Protein AF-B0XE02-F1 (afdb_monomer_lite)

InterPro domains:
  IPR013583 Multiple C2 domain and Transmembrane region Proteins, C-terminal [PF08372] (122-229)

Organism: Culex quinquefasciatus (NCBI:txid7176)

Structure (mmCIF, N/CA/C/O backbone):
data_AF-B0XE02-F1
#
_entry.id   AF-B0XE02-F1
#
loop_
_atom_site.group_PDB
_atom_site.id
_atom_site.type_symbol
_atom_site.label_atom_id
_atom_site.label_alt_id
_atom_site.label_comp_id
_atom_site.label_asym_id
_atom_site.label_entity_id
_atom_site.label_seq_id
_atom_site.pdbx_PDB_ins_code
_atom_site.Cartn_x
_atom_site.Cartn_y
_atom_site.Cartn_z
_atom_site.occupancy
_atom_site.B_iso_or_equiv
_atom_site.auth_seq_id
_atom_site.auth_comp_id
_atom_site.auth_asym_id
_atom_site.auth_atom_id
_atom_site.pdbx_PDB_model_num
ATOM 1 N N . MET A 1 1 ? -44.409 51.741 44.810 1.00 43.66 1 MET A N 1
ATOM 2 C CA . MET A 1 1 ? -44.743 51.297 43.439 1.00 43.66 1 MET A CA 1
ATOM 3 C C . MET A 1 1 ? -44.777 49.775 43.435 1.00 43.66 1 MET A C 1
ATOM 5 O O . MET A 1 1 ? -43.739 49.167 43.650 1.00 43.66 1 MET A O 1
ATOM 9 N N . THR A 1 2 ? -45.952 49.158 43.307 1.00 49.00 2 THR A N 1
ATOM 10 C CA . THR A 1 2 ? -46.115 47.694 43.303 1.00 49.00 2 THR A CA 1
ATOM 11 C C . THR A 1 2 ? -46.195 47.197 41.862 1.00 49.00 2 THR A C 1
ATOM 13 O O . THR A 1 2 ? -47.126 47.517 41.128 1.00 49.00 2 THR A O 1
ATOM 16 N N . VAL A 1 3 ? -45.181 46.447 41.429 1.00 58.56 3 VAL A N 1
ATOM 17 C CA . VAL A 1 3 ? -45.124 45.874 40.078 1.00 58.56 3 VAL A CA 1
ATOM 18 C C . VAL A 1 3 ? -45.940 44.583 40.067 1.00 58.56 3 VAL A C 1
ATOM 20 O O . VAL A 1 3 ? -45.542 43.582 40.659 1.00 58.56 3 VAL A O 1
ATOM 23 N N . VAL A 1 4 ? -47.101 44.608 39.412 1.00 61.62 4 VAL A N 1
ATOM 24 C CA . VAL A 1 4 ? -47.961 43.430 39.243 1.00 61.62 4 VAL A CA 1
ATOM 25 C C . VAL A 1 4 ? -47.519 42.672 37.992 1.00 61.62 4 VAL A C 1
ATOM 27 O O . VAL A 1 4 ? -47.727 43.120 36.866 1.00 61.62 4 VAL A O 1
ATOM 30 N N . TRP A 1 5 ? -46.891 41.513 38.190 1.00 58.38 5 TRP A N 1
ATOM 31 C CA . TRP A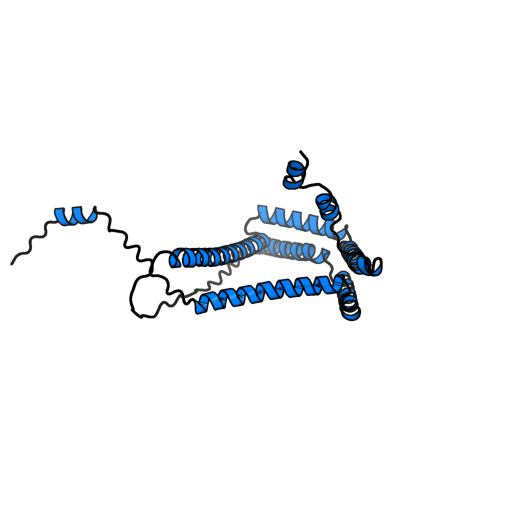 1 5 ? -46.460 40.635 37.103 1.00 58.38 5 TRP A CA 1
ATOM 32 C C . TRP A 1 5 ? -47.645 39.876 36.501 1.00 58.38 5 TRP A C 1
ATOM 34 O O . TRP A 1 5 ? -48.256 39.026 37.150 1.00 58.38 5 TRP A O 1
ATOM 44 N N . ASN A 1 6 ? -47.944 40.146 35.228 1.00 71.81 6 ASN A N 1
ATOM 45 C CA . ASN A 1 6 ? -48.973 39.421 34.491 1.00 71.81 6 ASN A CA 1
ATOM 46 C C . ASN A 1 6 ? -48.405 38.099 33.940 1.00 71.81 6 ASN A C 1
ATOM 48 O O . ASN A 1 6 ? -47.881 38.039 32.825 1.00 71.81 6 ASN A O 1
ATOM 52 N N . LYS A 1 7 ? -48.497 37.039 34.755 1.00 67.31 7 LYS A N 1
ATOM 53 C CA . LYS A 1 7 ? -47.951 35.695 34.484 1.00 67.31 7 LYS A CA 1
ATOM 54 C C . LYS A 1 7 ? -48.434 35.097 33.157 1.00 67.31 7 LYS A C 1
ATOM 56 O O . LYS A 1 7 ? -47.678 34.391 32.499 1.00 67.31 7 LYS A O 1
ATOM 61 N N . VAL A 1 8 ? -49.653 35.434 32.729 1.00 62.81 8 VAL A N 1
ATOM 62 C CA . VAL A 1 8 ? -50.241 34.949 31.468 1.00 62.81 8 VAL A CA 1
ATOM 63 C C . VAL A 1 8 ? -49.504 35.526 30.259 1.00 62.81 8 VAL A C 1
ATOM 65 O O . VAL A 1 8 ? -49.185 34.805 29.318 1.00 62.81 8 VAL A O 1
ATOM 68 N N . ARG A 1 9 ? -49.150 36.815 30.311 1.00 61.84 9 ARG A N 1
ATOM 69 C CA . ARG A 1 9 ? -48.402 37.483 29.236 1.00 61.84 9 ARG A CA 1
ATOM 70 C C . ARG A 1 9 ? -46.957 36.977 29.141 1.00 61.84 9 ARG A C 1
ATOM 72 O O . ARG A 1 9 ? -46.398 36.950 28.053 1.00 61.84 9 ARG A O 1
ATOM 79 N N . ALA A 1 10 ? -46.369 36.555 30.263 1.00 64.94 10 ALA A N 1
ATOM 80 C CA . ALA A 1 10 ? -45.048 35.926 30.299 1.00 64.94 10 ALA A CA 1
ATOM 81 C C . ALA A 1 10 ? -45.072 34.482 29.761 1.00 64.94 10 ALA A C 1
ATOM 83 O O . ALA A 1 10 ? -44.174 34.102 29.018 1.00 64.94 10 ALA A O 1
ATOM 84 N N . ALA A 1 11 ? -46.120 33.710 30.071 1.00 63.28 11 ALA A N 1
ATOM 85 C CA . ALA A 1 11 ? -46.298 32.353 29.550 1.00 63.28 11 ALA A CA 1
ATOM 86 C C . ALA A 1 11 ? -46.549 32.334 28.031 1.00 63.28 11 ALA A C 1
ATOM 88 O O . ALA A 1 11 ? -45.979 31.509 27.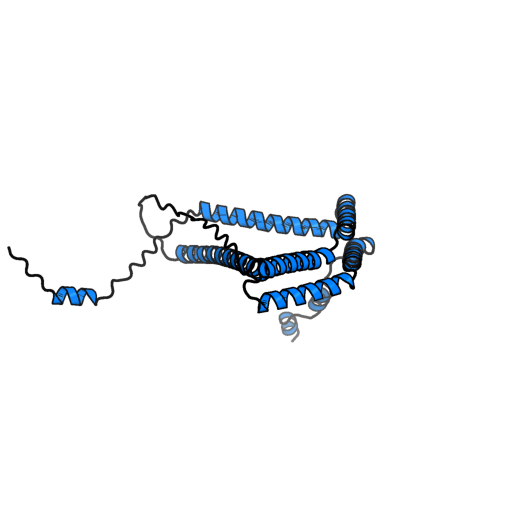326 1.00 63.28 11 ALA A O 1
ATOM 89 N N . LEU A 1 12 ? -47.325 33.289 27.504 1.00 58.72 12 LEU A N 1
ATOM 90 C CA . LEU A 1 12 ? -47.534 33.441 26.056 1.00 58.72 12 LEU A CA 1
ATOM 91 C C . LEU A 1 12 ? -46.244 33.801 25.306 1.00 58.72 12 LEU A C 1
ATOM 93 O O . LEU A 1 12 ? -46.040 33.336 24.192 1.00 58.72 12 LEU A O 1
ATOM 97 N N . ARG A 1 13 ? -45.335 34.552 25.938 1.00 59.16 13 ARG A N 1
ATOM 98 C CA . ARG A 1 13 ? -44.019 34.879 25.367 1.00 59.16 13 ARG A CA 1
ATOM 99 C C . ARG A 1 13 ? -43.040 33.699 25.370 1.00 59.16 13 ARG A C 1
ATOM 101 O O . ARG A 1 13 ? -42.032 33.755 24.682 1.00 59.16 13 ARG A O 1
ATOM 108 N N . ALA A 1 14 ? -43.333 32.640 26.128 1.00 56.91 14 ALA A N 1
ATOM 109 C CA . ALA A 1 14 ? -42.588 31.381 26.092 1.00 56.91 14 ALA A CA 1
ATOM 110 C C . ALA A 1 14 ? -43.061 30.437 24.967 1.00 56.91 14 ALA A C 1
ATOM 112 O O . ALA A 1 14 ? -42.364 29.479 24.652 1.00 56.91 14 ALA A O 1
ATOM 113 N N . LEU A 1 15 ? -44.229 30.708 24.368 1.00 54.72 15 LEU A N 1
ATOM 114 C CA . LEU A 1 15 ? -44.780 29.971 23.222 1.00 54.72 15 LEU A CA 1
ATOM 115 C C . LEU A 1 15 ? -44.421 30.610 21.871 1.00 54.72 15 LEU A C 1
ATOM 117 O O . LEU A 1 15 ? -44.708 30.034 20.826 1.00 54.72 15 LEU A O 1
ATOM 121 N N . GLU A 1 16 ? -43.796 31.786 21.885 1.00 54.62 16 GLU A N 1
ATOM 122 C CA . GLU A 1 16 ? -43.270 32.446 20.695 1.00 54.62 16 GLU A CA 1
ATOM 123 C C . GLU A 1 16 ? -41.874 31.857 20.418 1.00 54.62 16 GLU A C 1
ATOM 125 O O . GLU A 1 16 ? -40.981 32.004 21.262 1.00 54.62 16 GLU A O 1
ATOM 130 N N . PRO A 1 17 ? -41.667 31.114 19.312 1.00 48.28 17 PRO A N 1
ATOM 131 C CA . PRO A 1 17 ? -40.372 30.512 19.033 1.00 48.28 17 PRO A CA 1
ATOM 132 C C . PRO A 1 17 ? -39.336 31.628 18.914 1.00 48.28 17 PRO A C 1
ATOM 134 O O . PRO A 1 17 ? -39.478 32.556 18.120 1.00 48.28 17 PRO A O 1
ATOM 137 N N . LYS A 1 18 ? -38.303 31.552 19.754 1.00 45.34 18 LYS A N 1
ATOM 138 C CA . LYS A 1 18 ? -37.180 32.486 19.756 1.00 45.34 18 LYS A CA 1
ATOM 139 C C . LYS A 1 18 ? -36.585 32.495 18.348 1.00 45.34 18 LYS A C 1
ATOM 141 O O . LYS A 1 18 ? -36.154 31.443 17.885 1.00 45.34 18 LYS A O 1
ATOM 146 N N . GLU A 1 19 ? -36.590 33.650 17.680 1.00 51.44 19 GLU A N 1
ATOM 147 C CA . GLU A 1 19 ? -35.977 33.799 16.359 1.00 51.44 19 GLU A CA 1
ATOM 148 C C . GLU A 1 19 ? -34.573 33.190 16.388 1.00 51.44 19 GLU A C 1
ATOM 150 O O . GLU A 1 19 ? -33.735 33.570 17.217 1.00 51.44 19 GLU A O 1
ATOM 155 N N . GLU A 1 20 ? -34.324 32.230 15.496 1.00 47.84 20 GLU A N 1
ATOM 156 C CA . GLU A 1 20 ? -32.987 31.728 15.236 1.00 47.84 20 GLU A CA 1
ATOM 157 C C . GLU A 1 20 ? -32.148 32.886 14.701 1.00 47.84 20 GLU A C 1
ATOM 159 O O . GLU A 1 20 ? -32.028 33.136 13.501 1.00 47.84 20 GLU A O 1
ATOM 164 N N . LYS A 1 21 ? -31.483 33.581 15.620 1.00 40.84 21 LYS A N 1
ATOM 165 C CA . LYS A 1 21 ? -30.196 34.175 15.317 1.00 40.84 21 LYS A CA 1
ATOM 166 C C . LYS A 1 21 ? -29.253 33.017 15.004 1.00 40.84 21 LYS A C 1
ATOM 168 O O . LYS A 1 21 ? -28.479 32.591 15.853 1.00 40.84 21 LYS A O 1
ATOM 173 N N . LEU A 1 22 ? -29.282 32.568 13.747 1.00 45.16 22 LEU A N 1
ATOM 174 C CA . LEU A 1 22 ? -28.174 31.918 13.047 1.00 45.16 22 LEU A CA 1
ATOM 175 C C . LEU A 1 22 ? -27.021 32.928 12.924 1.00 45.16 22 LEU A C 1
ATOM 177 O O . LEU A 1 22 ? -26.535 33.266 11.840 1.00 45.16 22 LEU A O 1
ATOM 181 N N . VAL A 1 23 ? -26.557 33.420 14.071 1.00 43.72 23 VAL A N 1
ATOM 182 C CA . VAL A 1 23 ? -25.169 33.790 14.262 1.00 43.72 23 VAL A CA 1
ATOM 183 C C . VAL A 1 23 ? -24.459 32.445 14.324 1.00 43.72 23 VAL A C 1
ATOM 185 O O . VAL A 1 23 ? -24.098 31.946 15.380 1.00 43.72 23 VAL A O 1
ATOM 188 N N . LEU A 1 24 ? -24.301 31.834 13.146 1.00 45.41 24 LEU A N 1
ATOM 189 C CA . LEU A 1 24 ? -23.075 31.116 12.863 1.00 45.41 24 LEU A CA 1
ATOM 190 C C . LEU A 1 24 ? -21.993 32.121 13.236 1.00 45.41 24 LEU A C 1
ATOM 192 O O . LEU A 1 24 ? -21.776 33.093 12.508 1.00 45.41 24 LEU A O 1
ATOM 196 N N . GLN A 1 25 ? -21.435 31.963 14.433 1.00 38.81 25 GLN A N 1
ATOM 197 C CA . GLN A 1 25 ? -20.140 32.510 14.761 1.00 38.81 25 GLN A CA 1
ATOM 198 C C . GLN A 1 25 ? -19.280 32.002 13.614 1.00 38.81 25 GLN A C 1
ATOM 200 O O . GLN A 1 25 ? -19.089 30.794 13.470 1.00 38.81 25 GLN A O 1
ATOM 205 N N . GLU A 1 26 ? -18.955 32.886 12.668 1.00 43.25 26 GLU A N 1
ATOM 206 C CA . GLU A 1 26 ? -18.041 32.544 11.596 1.00 43.25 26 GLU A CA 1
ATOM 207 C C . GLU A 1 26 ? -16.775 32.191 12.352 1.00 43.25 26 GLU A C 1
ATOM 209 O O . GLU A 1 26 ? -16.103 33.095 12.847 1.00 43.25 26 GLU A O 1
ATOM 214 N N . VAL A 1 27 ? -16.539 30.889 12.574 1.00 45.81 27 VAL A N 1
ATOM 215 C CA . VAL A 1 27 ? -15.300 30.359 13.135 1.00 45.81 27 VAL A CA 1
ATOM 216 C C . VAL A 1 27 ? -14.248 31.107 12.360 1.00 45.81 27 VAL A C 1
ATOM 218 O O . VAL A 1 27 ? -14.180 30.879 11.151 1.00 45.81 27 VAL A O 1
ATOM 221 N N . LYS A 1 28 ? -13.581 32.093 12.994 1.00 43.22 28 LYS A N 1
ATOM 222 C CA . LYS A 1 28 ? -12.709 33.054 12.310 1.00 43.22 28 LYS A CA 1
ATOM 223 C C . LYS A 1 28 ? -11.765 32.202 11.508 1.00 43.22 28 LYS A C 1
ATOM 225 O O . LYS A 1 28 ? -10.843 31.588 12.048 1.00 43.22 28 LYS A O 1
ATOM 230 N N . PHE A 1 29 ? -12.065 32.080 10.225 1.00 47.84 29 PHE A N 1
ATOM 231 C CA . PHE A 1 29 ? -11.394 31.113 9.412 1.00 47.84 29 PHE A CA 1
ATOM 232 C C . PHE A 1 29 ? -10.067 31.761 9.155 1.00 47.84 29 PHE A C 1
ATOM 234 O O . PHE A 1 29 ? -9.937 32.659 8.321 1.00 47.84 29 PHE A O 1
ATOM 241 N N . LYS A 1 30 ? -9.083 31.367 9.959 1.00 51.19 30 LYS A N 1
ATOM 242 C CA . LYS A 1 30 ? -7.697 31.719 9.742 1.00 51.19 30 LYS A CA 1
ATOM 243 C C . LYS A 1 30 ? -7.374 31.088 8.393 1.00 51.19 30 LYS A C 1
ATOM 245 O O . LYS A 1 30 ? -6.928 29.947 8.326 1.00 51.19 30 LYS A O 1
ATOM 250 N N . ARG A 1 31 ? -7.636 31.817 7.299 1.00 54.75 31 ARG A N 1
ATOM 251 C CA . ARG A 1 31 ? -7.386 31.392 5.914 1.00 54.75 31 ARG A CA 1
ATOM 252 C C . ARG A 1 31 ? -5.963 30.877 5.791 1.00 54.75 31 ARG A C 1
ATOM 254 O O . ARG A 1 31 ? -5.707 29.915 5.086 1.00 54.75 31 ARG A O 1
ATOM 261 N N . GLN A 1 32 ? -5.063 31.478 6.561 1.00 55.94 32 GLN A N 1
ATOM 262 C CA . GLN A 1 32 ? -3.683 31.066 6.725 1.00 55.94 32 GLN A CA 1
ATOM 263 C C . GLN A 1 32 ? -3.517 29.675 7.362 1.00 55.94 32 GLN A C 1
ATOM 265 O O . GLN A 1 32 ? -2.705 28.902 6.871 1.00 55.94 32 GLN A O 1
ATOM 270 N N . LEU A 1 33 ? -4.294 29.304 8.387 1.00 60.06 33 LEU A N 1
ATOM 271 C CA . LEU A 1 33 ? -4.288 27.951 8.961 1.00 60.06 33 LEU A CA 1
ATOM 272 C C . LEU A 1 33 ? -4.871 26.912 8.004 1.00 60.06 33 LEU A C 1
ATOM 274 O O . LEU A 1 33 ? -4.289 25.841 7.864 1.00 60.06 33 LEU A O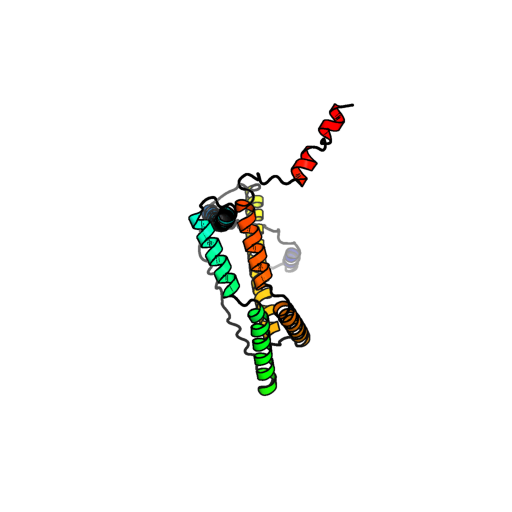 1
ATOM 278 N N . PHE A 1 34 ? -5.965 27.222 7.311 1.00 67.69 34 PHE A N 1
ATOM 279 C CA . PHE A 1 34 ? -6.519 26.299 6.323 1.00 67.69 34 PHE A CA 1
ATOM 280 C C . PHE A 1 34 ? -5.607 26.123 5.116 1.00 67.69 34 PHE A C 1
ATOM 282 O O . PHE A 1 34 ? -5.311 24.994 4.746 1.00 67.69 34 PHE A O 1
ATOM 289 N N . LEU A 1 35 ? -5.104 27.217 4.533 1.00 68.69 35 LEU A N 1
ATOM 290 C CA . LEU A 1 35 ? -4.134 27.141 3.443 1.00 68.69 35 LEU A CA 1
ATOM 291 C C . LEU A 1 35 ? -2.883 26.385 3.893 1.00 68.69 35 LEU A C 1
ATOM 293 O O . LEU A 1 35 ? -2.355 25.590 3.123 1.00 68.69 35 LEU A O 1
ATOM 297 N N . ARG A 1 36 ? -2.448 26.548 5.149 1.00 74.12 36 ARG A N 1
ATOM 298 C CA . ARG A 1 36 ? -1.356 25.758 5.729 1.00 74.12 36 ARG A CA 1
ATOM 299 C C . ARG A 1 36 ? -1.716 24.274 5.830 1.00 74.12 36 ARG A C 1
ATOM 301 O O . ARG A 1 36 ? -0.903 23.446 5.437 1.00 74.12 36 ARG A O 1
ATOM 308 N N . ASN A 1 37 ? -2.913 23.923 6.295 1.00 75.56 37 ASN A N 1
ATOM 309 C CA . ASN A 1 37 ? -3.360 22.531 6.403 1.00 75.56 37 ASN A CA 1
ATOM 310 C C . ASN A 1 37 ? -3.537 21.870 5.027 1.00 75.56 37 ASN A C 1
ATOM 312 O O . ASN A 1 37 ? -3.071 20.752 4.833 1.00 75.56 37 ASN A O 1
ATOM 316 N N . VAL A 1 38 ? -4.096 22.577 4.043 1.00 75.12 38 VAL A N 1
ATOM 317 C CA . VAL A 1 38 ? -4.196 22.110 2.651 1.00 75.12 38 VAL A CA 1
ATOM 318 C C . VAL A 1 38 ? -2.823 21.988 2.005 1.00 75.12 38 VAL A C 1
ATOM 320 O O . VAL A 1 38 ? -2.569 21.014 1.310 1.00 75.12 38 VAL A O 1
ATOM 323 N N . THR A 1 39 ? -1.907 22.924 2.257 1.00 77.88 39 THR A N 1
ATOM 324 C CA . THR A 1 39 ? -0.530 22.832 1.743 1.00 77.88 39 THR A CA 1
ATOM 325 C C . THR A 1 39 ? 0.191 21.624 2.338 1.00 77.88 39 THR A C 1
ATOM 327 O O . THR A 1 39 ? 0.877 20.911 1.612 1.00 77.88 39 THR A O 1
ATOM 330 N N . ARG A 1 40 ? -0.015 21.335 3.630 1.00 81.81 40 ARG A N 1
ATOM 331 C CA . ARG A 1 40 ? 0.510 20.122 4.277 1.00 81.81 40 ARG A CA 1
ATOM 332 C C . ARG A 1 40 ? -0.098 18.853 3.685 1.00 81.81 40 ARG A C 1
ATOM 334 O O . ARG A 1 40 ? 0.647 17.937 3.362 1.00 81.81 40 ARG A O 1
ATOM 341 N N . LEU A 1 41 ? -1.416 18.808 3.493 1.00 81.06 41 LEU A N 1
ATOM 342 C CA . LEU A 1 41 ? -2.089 17.667 2.867 1.00 81.06 41 LEU A CA 1
ATOM 343 C C . LEU A 1 41 ? -1.607 17.456 1.428 1.00 81.06 41 LEU A C 1
ATOM 345 O O . LEU A 1 41 ? -1.279 16.338 1.045 1.00 81.06 41 LEU A O 1
ATOM 349 N N . LYS A 1 42 ? -1.486 18.535 0.649 1.00 79.25 42 LYS A N 1
ATOM 350 C CA . LYS A 1 42 ? -0.935 18.498 -0.707 1.00 79.25 42 LYS A CA 1
ATOM 351 C C . LYS A 1 42 ? 0.501 17.984 -0.703 1.00 79.25 42 LYS A C 1
ATOM 353 O O . LYS A 1 42 ? 0.827 17.173 -1.555 1.00 79.25 42 LYS A O 1
ATOM 358 N N . ALA A 1 43 ? 1.335 18.405 0.247 1.00 86.06 43 ALA A N 1
ATOM 359 C CA . ALA A 1 43 ? 2.698 17.893 0.373 1.00 86.06 43 ALA A CA 1
ATOM 360 C C . ALA A 1 43 ? 2.717 16.380 0.647 1.00 86.06 43 ALA A C 1
ATOM 362 O O . ALA A 1 43 ? 3.506 15.668 0.037 1.00 86.06 43 ALA A O 1
ATOM 363 N N . VAL A 1 44 ? 1.812 15.879 1.496 1.00 86.31 44 VAL A N 1
ATOM 364 C CA . VAL A 1 44 ? 1.661 14.435 1.744 1.00 86.31 44 VAL A CA 1
ATOM 365 C C . VAL A 1 44 ? 1.209 13.700 0.479 1.00 86.31 44 VAL A C 1
ATOM 367 O O . VAL A 1 44 ? 1.790 12.681 0.126 1.00 86.31 44 VAL A O 1
ATOM 370 N N . ILE A 1 45 ? 0.213 14.223 -0.240 1.00 87.25 45 ILE A N 1
ATOM 371 C CA . ILE A 1 45 ? -0.282 13.614 -1.485 1.00 87.25 45 ILE A CA 1
ATOM 372 C C . ILE A 1 45 ? 0.808 13.599 -2.563 1.00 87.25 45 ILE A C 1
ATOM 374 O O . ILE A 1 45 ? 1.034 12.564 -3.180 1.00 87.25 45 ILE A O 1
ATOM 378 N N . VAL A 1 46 ? 1.501 14.722 -2.773 1.00 89.88 46 VAL A N 1
ATOM 379 C CA . VAL A 1 46 ? 2.603 14.827 -3.743 1.00 89.88 46 VAL A CA 1
ATOM 380 C C . VAL A 1 46 ? 3.722 13.862 -3.380 1.00 89.88 46 VAL A C 1
ATOM 382 O O . VAL A 1 46 ? 4.194 13.161 -4.258 1.00 89.88 46 VAL A O 1
ATOM 385 N N . TYR A 1 47 ? 4.061 13.720 -2.097 1.00 92.19 47 TYR A N 1
ATOM 386 C CA . TYR A 1 47 ? 5.028 12.716 -1.661 1.00 92.19 47 TYR A CA 1
ATOM 387 C C . TYR A 1 47 ? 4.628 11.293 -2.083 1.00 92.19 47 TYR A C 1
ATOM 389 O O . TYR A 1 47 ? 5.457 10.551 -2.604 1.00 92.19 47 TYR A O 1
ATOM 397 N N . PHE A 1 48 ? 3.359 10.903 -1.920 1.00 89.81 48 PHE A N 1
ATOM 398 C CA . PHE A 1 48 ? 2.892 9.593 -2.388 1.00 89.81 48 PHE A CA 1
ATOM 399 C C . PHE A 1 48 ? 2.936 9.455 -3.913 1.00 89.81 48 PHE A C 1
ATOM 401 O O . PHE A 1 48 ? 3.290 8.386 -4.414 1.00 89.81 48 PHE A O 1
ATOM 408 N N . ILE A 1 49 ? 2.603 10.518 -4.648 1.00 89.94 49 ILE A N 1
ATOM 409 C CA . ILE A 1 49 ? 2.708 10.545 -6.113 1.00 89.94 49 ILE A CA 1
ATOM 410 C C . ILE A 1 49 ? 4.170 10.382 -6.538 1.00 89.94 49 ILE A C 1
ATOM 412 O O . ILE A 1 49 ? 4.450 9.532 -7.378 1.00 89.94 49 ILE A O 1
ATOM 416 N N . ASP A 1 50 ? 5.096 11.112 -5.919 1.00 91.06 50 ASP A N 1
ATOM 417 C CA . ASP A 1 50 ? 6.532 11.046 -6.197 1.00 91.06 50 ASP A CA 1
ATOM 418 C C . ASP A 1 50 ? 7.088 9.648 -5.901 1.00 91.06 50 ASP A C 1
ATOM 420 O O . ASP A 1 50 ? 7.869 9.110 -6.683 1.00 91.06 50 ASP A O 1
ATOM 424 N N . VAL A 1 51 ? 6.652 9.008 -4.808 1.00 88.62 51 VAL A N 1
ATOM 425 C CA . VAL A 1 51 ? 7.000 7.609 -4.507 1.00 88.62 51 VAL A CA 1
ATOM 426 C C . VAL A 1 51 ? 6.447 6.667 -5.579 1.00 88.62 51 VAL A C 1
ATOM 428 O O . VAL A 1 51 ? 7.164 5.777 -6.037 1.00 88.62 51 VAL A O 1
ATOM 431 N N . GLY A 1 52 ? 5.199 6.861 -6.010 1.00 87.75 52 GLY A N 1
ATOM 432 C CA . GLY A 1 52 ? 4.591 6.078 -7.087 1.00 87.75 52 GLY A CA 1
ATOM 433 C C . GLY A 1 52 ? 5.350 6.221 -8.409 1.00 87.75 52 GLY A C 1
ATOM 434 O O . GLY A 1 52 ? 5.685 5.217 -9.039 1.00 87.75 52 GLY A O 1
ATOM 435 N N . GLN A 1 53 ? 5.698 7.452 -8.783 1.00 86.31 53 GLN A N 1
ATOM 436 C CA . GLN A 1 53 ? 6.519 7.752 -9.956 1.00 86.31 53 GLN A CA 1
ATOM 437 C C . GLN A 1 53 ? 7.929 7.176 -9.824 1.00 86.31 53 GLN A C 1
ATOM 439 O O . GLN A 1 53 ? 8.448 6.621 -10.786 1.00 86.31 53 GLN A O 1
ATOM 444 N N . PHE A 1 54 ? 8.532 7.222 -8.636 1.00 85.75 54 PHE A N 1
ATOM 445 C CA . PHE A 1 54 ? 9.830 6.606 -8.379 1.00 85.75 54 PHE A CA 1
ATOM 446 C C . PHE A 1 54 ? 9.780 5.088 -8.587 1.00 85.75 54 PHE A C 1
ATOM 448 O O . PHE A 1 54 ? 10.609 4.540 -9.313 1.00 85.75 54 PHE A O 1
ATOM 455 N N . VAL A 1 55 ? 8.779 4.404 -8.028 1.00 85.38 55 VAL A N 1
ATOM 456 C CA . VAL A 1 55 ? 8.585 2.961 -8.244 1.00 85.38 55 VAL A CA 1
ATOM 457 C C . VAL A 1 55 ? 8.374 2.659 -9.729 1.00 85.38 55 VAL A C 1
ATOM 459 O O . VAL A 1 55 ? 8.961 1.713 -10.257 1.00 85.38 55 VAL A O 1
ATOM 462 N N . GLN A 1 56 ? 7.587 3.482 -10.423 1.00 85.12 56 GLN A N 1
ATOM 463 C CA . GLN A 1 56 ? 7.366 3.336 -11.857 1.00 85.12 56 GLN A CA 1
ATOM 464 C C . GLN A 1 56 ? 8.656 3.546 -12.666 1.00 85.12 56 GLN A C 1
ATOM 466 O O . GLN A 1 56 ? 8.963 2.713 -13.516 1.00 85.12 56 GLN A O 1
ATOM 471 N N . SER A 1 57 ? 9.475 4.547 -12.330 1.00 84.31 57 SER A N 1
ATOM 472 C CA . SER A 1 57 ? 10.784 4.781 -12.960 1.00 84.31 57 SER A CA 1
ATOM 473 C C . SER A 1 57 ? 11.736 3.588 -12.794 1.00 84.31 57 SER A C 1
ATOM 475 O O . SER A 1 57 ? 12.500 3.266 -13.708 1.00 84.31 57 SER A O 1
ATOM 477 N N . CYS A 1 58 ? 11.654 2.871 -11.661 1.00 85.56 58 CYS A N 1
ATOM 478 C CA . CYS A 1 58 ? 12.398 1.631 -11.444 1.00 85.56 58 CYS A CA 1
ATOM 479 C C . CYS A 1 58 ? 11.904 0.494 -12.348 1.00 85.56 58 CYS A C 1
ATOM 481 O O . CYS A 1 58 ? 12.713 -0.293 -12.835 1.00 85.56 58 CYS A O 1
ATOM 483 N N . PHE A 1 59 ? 10.596 0.387 -12.592 1.00 81.94 59 PHE A N 1
ATOM 484 C CA . PHE A 1 59 ? 10.062 -0.607 -13.531 1.00 81.94 59 PHE A CA 1
ATOM 485 C C . PHE A 1 59 ? 10.358 -0.256 -14.995 1.00 81.94 59 PHE A C 1
ATOM 487 O O . PHE A 1 59 ? 10.506 -1.157 -15.822 1.00 81.94 59 PHE A O 1
ATOM 494 N N . GLU A 1 60 ? 10.455 1.032 -15.318 1.00 83.31 60 GLU A N 1
ATOM 495 C CA . GLU A 1 60 ? 10.737 1.539 -16.666 1.00 83.31 60 GLU A CA 1
ATOM 496 C C . GLU A 1 60 ? 12.233 1.563 -17.017 1.00 83.31 60 GLU A C 1
ATOM 498 O O . GLU A 1 60 ? 12.583 1.802 -18.172 1.00 83.31 60 GLU A O 1
ATOM 503 N N . TRP A 1 61 ? 13.116 1.233 -16.068 1.00 82.38 61 TRP A N 1
ATOM 504 C CA . TRP A 1 61 ? 14.573 1.231 -16.247 1.00 82.38 61 TRP A CA 1
ATOM 505 C C . TRP A 1 61 ? 15.167 2.593 -16.648 1.00 82.38 61 TRP A C 1
ATOM 507 O O . TRP A 1 61 ? 16.216 2.629 -17.290 1.00 82.38 61 TRP A O 1
ATOM 517 N N . GLU A 1 62 ? 14.564 3.717 -16.231 1.00 81.94 62 GLU A N 1
ATOM 518 C CA . GLU A 1 62 ? 15.084 5.066 -16.543 1.00 81.94 62 GLU A CA 1
ATOM 519 C C . GLU A 1 62 ? 16.535 5.255 -16.070 1.00 81.94 62 GLU A C 1
ATOM 521 O O . GLU A 1 62 ? 17.370 5.836 -16.762 1.00 81.94 62 GLU A O 1
ATOM 526 N N . SER A 1 63 ? 16.856 4.714 -14.890 1.00 85.06 63 SER A N 1
ATOM 527 C CA . SER A 1 63 ? 18.227 4.576 -14.401 1.00 85.06 63 SER A CA 1
ATOM 528 C C . SER A 1 63 ? 18.548 3.092 -14.206 1.00 85.06 63 SER A C 1
ATOM 530 O O . SER A 1 63 ? 17.967 2.462 -13.311 1.00 85.06 63 SER A O 1
ATOM 532 N N . PRO A 1 64 ? 19.484 2.512 -14.984 1.00 84.69 64 PRO A N 1
ATOM 533 C CA . PRO A 1 64 ? 19.744 1.075 -14.946 1.00 84.69 64 PRO A CA 1
ATOM 534 C C . PRO A 1 64 ? 20.277 0.612 -13.586 1.00 84.69 64 PRO A C 1
ATOM 536 O O . PRO A 1 64 ? 19.879 -0.438 -13.093 1.00 84.69 64 PRO A O 1
ATOM 539 N N . VAL A 1 65 ? 21.111 1.426 -12.928 1.00 86.25 65 VAL A N 1
ATOM 540 C CA . VAL A 1 65 ? 21.673 1.104 -11.606 1.00 86.25 65 VAL A CA 1
ATOM 541 C C . VAL A 1 65 ? 20.592 1.113 -10.523 1.00 86.25 65 VAL A C 1
ATOM 543 O O . VAL A 1 65 ? 20.512 0.175 -9.732 1.00 86.25 65 VAL A O 1
ATOM 546 N N . ARG A 1 66 ? 19.726 2.137 -10.492 1.00 86.44 66 ARG A N 1
ATOM 547 C CA . ARG A 1 66 ? 18.644 2.231 -9.492 1.00 86.44 66 ARG A CA 1
ATOM 548 C C . ARG A 1 66 ? 17.637 1.095 -9.647 1.00 86.44 66 ARG A C 1
ATOM 550 O O . ARG A 1 66 ? 17.254 0.477 -8.661 1.00 86.44 66 ARG A O 1
ATOM 557 N N . SER A 1 67 ? 17.264 0.795 -10.887 1.00 89.25 67 SER A N 1
ATOM 558 C CA . SER A 1 67 ? 16.309 -0.265 -11.222 1.00 89.25 67 SER A CA 1
ATOM 559 C C . SER A 1 67 ? 16.866 -1.649 -10.897 1.00 89.25 67 SER A C 1
ATOM 561 O O . SER A 1 67 ? 16.154 -2.488 -10.354 1.00 89.25 67 SER A O 1
ATOM 563 N N . PHE A 1 68 ? 18.166 -1.864 -11.125 1.00 88.25 68 PHE A N 1
ATOM 564 C CA . PHE A 1 68 ? 18.849 -3.086 -10.710 1.00 88.25 68 PHE A CA 1
ATOM 565 C C . PHE A 1 68 ? 18.883 -3.247 -9.184 1.00 88.25 68 PHE A C 1
ATOM 567 O O . PHE A 1 68 ? 18.559 -4.318 -8.677 1.00 88.25 68 PHE A O 1
ATOM 574 N N . ILE A 1 69 ? 19.211 -2.189 -8.433 1.00 90.12 69 ILE A N 1
ATOM 575 C CA . ILE A 1 69 ? 19.169 -2.224 -6.961 1.00 90.12 69 ILE A CA 1
ATOM 576 C C . ILE A 1 69 ? 17.745 -2.526 -6.475 1.00 90.12 69 ILE A C 1
ATOM 578 O O . ILE A 1 69 ? 17.566 -3.386 -5.615 1.00 90.12 69 ILE A O 1
ATOM 582 N N . ALA A 1 70 ? 16.729 -1.877 -7.051 1.00 90.12 70 ALA A N 1
ATOM 583 C CA . ALA A 1 70 ? 15.327 -2.130 -6.725 1.00 90.12 70 ALA A CA 1
ATOM 584 C C . ALA A 1 70 ? 14.910 -3.581 -7.028 1.00 90.12 70 ALA A C 1
ATOM 586 O O . ALA A 1 70 ? 14.220 -4.199 -6.220 1.00 90.12 70 ALA A O 1
ATOM 587 N N . LEU A 1 71 ? 15.377 -4.154 -8.142 1.00 89.19 71 LEU A N 1
ATOM 588 C CA . LEU A 1 71 ? 15.159 -5.557 -8.500 1.00 89.19 71 LEU A CA 1
ATOM 589 C C . LEU A 1 71 ? 15.797 -6.512 -7.481 1.00 89.19 71 LEU A C 1
ATOM 591 O O . LEU A 1 71 ? 15.151 -7.462 -7.043 1.00 89.19 71 LEU A O 1
ATOM 595 N N . VAL A 1 72 ? 17.044 -6.256 -7.073 1.00 90.56 72 VAL A N 1
ATOM 596 C CA . VAL A 1 72 ? 17.736 -7.061 -6.053 1.00 90.56 72 VAL A CA 1
ATOM 597 C C . VAL A 1 72 ? 17.014 -6.965 -4.710 1.00 90.56 72 VAL A C 1
ATOM 599 O O . VAL A 1 72 ? 16.761 -7.992 -4.085 1.00 90.56 72 VAL A O 1
ATOM 602 N N . LEU A 1 73 ? 16.620 -5.760 -4.286 1.00 90.56 73 LEU A N 1
ATOM 603 C CA . LEU A 1 73 ? 15.840 -5.560 -3.062 1.00 90.56 73 LEU A CA 1
ATOM 604 C C . LEU A 1 73 ? 14.487 -6.274 -3.123 1.00 90.56 73 LEU A C 1
ATOM 606 O O . LEU A 1 73 ? 14.091 -6.890 -2.136 1.00 90.56 73 LEU A O 1
ATOM 610 N N . TRP A 1 74 ? 13.806 -6.253 -4.272 1.00 88.94 74 TRP A N 1
ATOM 611 C CA . TRP A 1 74 ? 12.558 -6.987 -4.486 1.00 88.94 74 TRP A CA 1
ATOM 612 C C . TRP A 1 74 ? 12.754 -8.502 -4.358 1.00 88.94 74 TRP A C 1
ATOM 614 O O . TRP A 1 74 ? 12.005 -9.158 -3.633 1.00 88.94 74 TRP A O 1
ATOM 624 N N . ILE A 1 75 ? 13.775 -9.061 -5.019 1.00 88.00 75 ILE A N 1
ATOM 625 C CA . ILE A 1 75 ? 14.098 -10.495 -4.962 1.00 88.00 75 ILE A CA 1
ATOM 626 C C . ILE A 1 75 ? 14.452 -10.903 -3.529 1.00 88.00 75 ILE A C 1
ATOM 628 O O . ILE A 1 75 ? 13.887 -11.866 -3.014 1.00 88.00 75 ILE A O 1
ATOM 632 N N . CYS A 1 76 ? 15.329 -10.146 -2.863 1.00 88.69 76 CYS A N 1
ATOM 633 C CA . CYS A 1 76 ? 15.661 -10.361 -1.459 1.00 88.69 76 CYS A CA 1
ATOM 634 C C . CYS A 1 76 ? 14.398 -10.307 -0.593 1.00 88.69 76 CYS A C 1
ATOM 636 O O . CYS A 1 76 ? 14.132 -11.252 0.143 1.00 88.69 76 CYS A O 1
ATOM 638 N N . GLY A 1 77 ? 13.580 -9.261 -0.719 1.00 85.69 77 GLY A N 1
ATOM 639 C CA . GLY A 1 77 ? 12.326 -9.124 0.022 1.00 85.69 77 GLY A CA 1
ATOM 640 C C . GLY A 1 77 ? 11.405 -10.332 -0.157 1.00 85.69 77 GLY A C 1
ATOM 641 O O . GLY A 1 77 ? 10.916 -10.873 0.829 1.00 85.69 77 GLY A O 1
ATOM 642 N N . CYS A 1 78 ? 11.240 -10.828 -1.384 1.00 84.69 78 CYS A N 1
ATOM 643 C CA . CYS A 1 78 ? 10.418 -12.010 -1.663 1.00 84.69 78 CYS A CA 1
ATOM 644 C C . CYS A 1 78 ? 10.982 -13.312 -1.065 1.00 84.69 78 CYS A C 1
ATOM 646 O O . CYS A 1 78 ? 10.210 -14.204 -0.714 1.00 84.69 78 CYS A O 1
ATOM 648 N N . ILE A 1 79 ? 12.310 -13.447 -0.968 1.00 81.38 79 ILE A N 1
ATOM 649 C CA . ILE A 1 79 ? 12.968 -14.635 -0.401 1.00 81.38 79 ILE A CA 1
ATOM 650 C C . ILE A 1 79 ? 12.911 -14.608 1.132 1.00 81.38 79 ILE A C 1
ATOM 652 O O . ILE A 1 79 ? 12.561 -15.612 1.753 1.00 81.38 79 ILE A O 1
ATOM 656 N N . TRP A 1 80 ? 13.226 -13.462 1.741 1.00 81.06 80 TRP A N 1
ATOM 657 C CA . TRP A 1 80 ? 13.268 -13.300 3.198 1.00 81.06 80 TRP A CA 1
ATOM 658 C C . TRP A 1 80 ? 11.875 -13.233 3.828 1.00 81.06 80 TRP A C 1
ATOM 660 O O . TRP A 1 80 ? 11.695 -13.669 4.964 1.00 81.06 80 TRP A O 1
ATOM 670 N N . PHE A 1 81 ? 10.879 -12.712 3.111 1.00 79.19 81 PHE A N 1
ATOM 671 C CA . PHE A 1 81 ? 9.529 -12.557 3.637 1.00 79.19 81 PHE A CA 1
ATOM 672 C C . PHE A 1 81 ? 8.683 -13.813 3.388 1.00 79.19 81 PHE A C 1
ATOM 674 O O . PHE A 1 81 ? 8.315 -14.144 2.258 1.00 79.19 81 PHE A O 1
ATOM 681 N N . ASP A 1 82 ? 8.359 -14.538 4.460 1.00 78.69 82 ASP A N 1
ATOM 682 C CA . ASP A 1 82 ? 7.401 -15.641 4.409 1.00 78.69 82 ASP A CA 1
ATOM 683 C C . ASP A 1 82 ? 5.977 -15.135 4.619 1.00 78.69 82 ASP A C 1
ATOM 685 O O . ASP A 1 82 ? 5.499 -15.054 5.749 1.00 78.69 82 ASP A O 1
ATOM 689 N N . ILE A 1 83 ? 5.264 -14.811 3.543 1.00 79.44 83 ILE A N 1
ATOM 690 C CA . ILE A 1 83 ? 3.888 -14.316 3.676 1.00 79.44 83 ILE A CA 1
ATOM 691 C C . ILE A 1 83 ? 2.947 -15.341 4.333 1.00 79.44 83 ILE A C 1
ATOM 693 O O . ILE A 1 83 ? 1.966 -14.948 4.962 1.00 79.44 83 ILE A O 1
ATOM 697 N N . SER A 1 84 ? 3.271 -16.642 4.273 1.00 76.38 84 SER A N 1
ATOM 698 C CA . SER A 1 84 ? 2.483 -17.691 4.937 1.00 76.38 84 SER A CA 1
ATOM 699 C C . SER A 1 84 ? 2.576 -17.626 6.467 1.00 76.38 84 SER A C 1
ATOM 701 O O . SER A 1 84 ? 1.675 -18.092 7.166 1.00 76.38 84 SER A O 1
ATOM 703 N N . THR A 1 85 ? 3.619 -16.984 7.006 1.00 82.75 85 THR A N 1
ATOM 704 C CA . THR A 1 85 ? 3.786 -16.830 8.457 1.00 82.75 85 THR A CA 1
ATOM 705 C C . THR A 1 85 ? 2.845 -15.795 9.058 1.00 82.75 85 THR A C 1
ATOM 707 O O . THR A 1 85 ? 2.551 -15.895 10.245 1.00 82.75 85 THR A O 1
ATOM 710 N N . ILE A 1 86 ? 2.312 -14.850 8.273 1.00 87.25 86 ILE A N 1
ATOM 711 C CA . ILE A 1 86 ? 1.416 -13.806 8.793 1.00 87.25 86 ILE A CA 1
ATOM 712 C C . ILE A 1 86 ? 0.083 -14.411 9.264 1.00 87.25 86 ILE A C 1
ATOM 714 O O . ILE A 1 86 ? -0.251 -14.223 10.438 1.00 87.25 86 ILE A O 1
ATOM 718 N N . PRO A 1 87 ? -0.667 -15.183 8.443 1.00 85.56 87 PRO A N 1
ATOM 719 C CA . PRO A 1 87 ? -1.883 -15.831 8.929 1.00 85.56 87 PRO A CA 1
ATOM 720 C C . PRO A 1 87 ? -1.609 -16.846 10.040 1.00 85.56 87 PRO A C 1
ATOM 722 O O . PRO A 1 87 ? -2.373 -16.916 11.000 1.00 85.56 87 PRO A O 1
ATOM 725 N N . ALA A 1 88 ? -0.508 -17.601 9.946 1.00 85.06 88 ALA A N 1
ATOM 726 C CA . ALA A 1 88 ? -0.144 -18.593 10.955 1.00 85.06 88 ALA A CA 1
ATOM 727 C C . ALA A 1 88 ? 0.165 -17.945 12.317 1.00 85.06 88 ALA A C 1
ATOM 729 O O . ALA A 1 88 ? -0.345 -18.394 13.342 1.00 85.06 88 ALA A O 1
ATOM 730 N N . ALA A 1 89 ? 0.940 -16.858 12.345 1.00 87.94 89 ALA A N 1
ATOM 731 C CA . ALA A 1 89 ? 1.243 -16.113 13.566 1.00 87.94 89 ALA A CA 1
ATOM 732 C C . ALA A 1 89 ? -0.016 -15.475 14.172 1.00 87.94 89 ALA A C 1
ATOM 734 O O . ALA A 1 89 ? -0.216 -15.546 15.386 1.00 87.94 89 ALA A O 1
ATOM 735 N N . ALA A 1 90 ? -0.897 -14.911 13.338 1.00 86.75 90 ALA A N 1
ATOM 736 C CA . ALA A 1 90 ? -2.186 -14.381 13.781 1.00 86.75 90 ALA A CA 1
ATOM 737 C C . ALA A 1 90 ? -3.078 -15.479 14.394 1.00 86.75 90 ALA A C 1
ATOM 739 O O . ALA A 1 90 ? -3.707 -15.264 15.431 1.00 86.75 90 ALA A O 1
ATOM 740 N N . LEU A 1 91 ? -3.082 -16.678 13.804 1.00 88.06 91 LEU A N 1
ATOM 741 C CA . LEU A 1 91 ? -3.815 -17.839 14.311 1.00 88.06 91 LEU A CA 1
ATOM 742 C C . LEU A 1 91 ? -3.231 -18.360 15.634 1.00 88.06 91 LEU A C 1
ATOM 744 O O . LEU A 1 91 ? -3.983 -18.672 16.556 1.00 88.06 91 LEU A O 1
ATOM 748 N N . LEU A 1 92 ? -1.904 -18.384 15.785 1.00 86.50 92 LEU A N 1
ATOM 749 C CA . LEU A 1 92 ? -1.252 -18.714 17.058 1.00 86.50 92 LEU A CA 1
ATOM 750 C C . LEU A 1 92 ? -1.570 -17.687 18.154 1.00 86.50 92 LEU A C 1
ATOM 752 O O . LEU A 1 92 ? -1.794 -18.066 19.303 1.00 86.50 92 LEU A O 1
ATOM 756 N N . TYR A 1 93 ? -1.631 -16.397 17.811 1.00 87.81 93 TYR A N 1
ATOM 757 C CA . TYR A 1 93 ? -2.038 -15.348 18.747 1.00 87.81 93 TYR A CA 1
ATOM 758 C C . TYR A 1 93 ? -3.494 -15.527 19.207 1.00 87.81 93 TYR A C 1
ATOM 760 O O . TYR A 1 93 ? -3.769 -15.449 20.406 1.00 87.81 93 TYR A O 1
ATOM 768 N N . LEU A 1 94 ? -4.409 -15.863 18.286 1.00 84.81 94 LEU A N 1
ATOM 769 C CA . LEU A 1 94 ? -5.788 -16.237 18.622 1.00 84.81 94 LEU A CA 1
ATOM 770 C C . LEU A 1 94 ? -5.835 -17.439 19.568 1.00 84.81 94 LEU A C 1
ATOM 772 O O . LEU A 1 94 ? -6.492 -17.374 20.605 1.00 84.81 94 LEU A O 1
ATOM 776 N N . LEU A 1 95 ? -5.113 -18.516 19.251 1.00 84.88 95 LEU A N 1
ATOM 777 C CA . LEU A 1 95 ? -5.075 -19.723 20.082 1.00 84.88 95 LEU A CA 1
ATOM 778 C C . LEU A 1 95 ? -4.536 -19.440 21.484 1.00 84.88 95 LEU A C 1
ATOM 780 O O . LEU A 1 95 ? -5.092 -19.935 22.462 1.00 84.88 95 LEU A O 1
ATOM 784 N N . LYS A 1 96 ? -3.495 -18.608 21.600 1.00 85.12 96 LYS A N 1
ATOM 785 C CA . LYS A 1 96 ? -2.973 -18.157 22.894 1.00 85.12 96 LYS A CA 1
ATOM 786 C C . LYS A 1 96 ? -4.053 -17.425 23.694 1.00 85.12 96 LYS A C 1
ATOM 788 O O . LYS A 1 96 ? -4.258 -17.750 24.861 1.00 85.12 96 LYS A O 1
ATOM 793 N N . ASN A 1 97 ? -4.746 -16.462 23.088 1.00 82.06 97 ASN A N 1
ATOM 794 C CA . ASN A 1 97 ? -5.792 -15.690 23.767 1.00 82.06 97 ASN A CA 1
ATOM 795 C C . ASN A 1 97 ? -6.989 -16.566 24.164 1.00 82.06 97 ASN A C 1
ATOM 797 O O . ASN A 1 97 ? -7.534 -16.405 25.257 1.00 82.06 97 ASN A O 1
ATOM 801 N N . TRP A 1 98 ? -7.364 -17.522 23.313 1.00 82.12 98 TRP A N 1
ATOM 802 C CA . TRP A 1 98 ? -8.390 -18.516 23.615 1.00 82.12 98 TRP A CA 1
ATOM 803 C C . TRP A 1 98 ? -7.987 -19.408 24.795 1.00 82.12 98 TRP A C 1
ATOM 805 O O . TRP A 1 98 ? -8.760 -19.560 25.739 1.00 82.12 98 TRP A O 1
ATOM 815 N N . LEU A 1 99 ? -6.755 -19.929 24.790 1.00 81.56 99 LEU A N 1
ATOM 816 C CA . LEU A 1 99 ? -6.232 -20.793 25.850 1.00 81.56 99 LEU A CA 1
ATOM 817 C C . LEU A 1 99 ? -6.160 -20.061 27.196 1.00 81.56 99 LEU A C 1
ATOM 819 O O . LEU A 1 99 ? -6.561 -20.613 28.217 1.00 81.56 99 LEU A O 1
ATOM 823 N N . ILE A 1 100 ? -5.703 -18.805 27.196 1.00 80.81 100 ILE A N 1
ATOM 824 C CA . ILE A 1 100 ? -5.685 -17.960 28.398 1.00 80.81 100 ILE A CA 1
ATOM 825 C C . ILE A 1 100 ? -7.108 -17.768 28.932 1.00 80.81 100 ILE A C 1
ATOM 827 O O . ILE A 1 100 ? -7.339 -17.934 30.123 1.00 80.81 100 ILE A O 1
ATOM 831 N N . ARG A 1 101 ? -8.091 -17.476 28.074 1.00 72.88 101 ARG A N 1
ATOM 832 C CA . ARG A 1 101 ? -9.488 -17.309 28.511 1.00 72.88 101 ARG A CA 1
ATOM 833 C C . ARG A 1 101 ? -10.111 -18.601 29.032 1.00 72.88 101 ARG A C 1
ATOM 835 O O . ARG A 1 101 ? -10.859 -18.543 30.004 1.00 72.88 101 ARG A O 1
ATOM 842 N N . TRP A 1 102 ? -9.788 -19.739 28.419 1.00 76.25 102 TRP A N 1
ATOM 843 C CA . TRP A 1 102 ? -10.238 -21.057 28.871 1.00 76.25 102 TRP A CA 1
ATOM 844 C C . TRP A 1 102 ? -9.661 -21.422 30.246 1.00 76.25 102 TRP A C 1
ATOM 846 O O . TRP A 1 102 ? -10.386 -21.944 31.088 1.00 76.25 102 TRP A O 1
ATOM 856 N N . LEU A 1 103 ? -8.390 -21.091 30.502 1.00 78.31 103 LEU A N 1
ATOM 857 C CA . LEU A 1 103 ? -7.719 -21.363 31.779 1.00 78.31 103 LEU A CA 1
ATOM 858 C C . LEU A 1 103 ? -8.053 -20.348 32.883 1.00 78.31 103 LEU A C 1
ATOM 860 O O . LEU A 1 103 ? -8.131 -20.722 34.049 1.00 78.31 103 LEU A O 1
ATOM 864 N N . THR A 1 104 ? -8.208 -19.065 32.544 1.00 74.00 104 THR A N 1
ATOM 865 C CA . THR A 1 104 ? -8.330 -17.967 33.522 1.00 74.00 104 THR A CA 1
ATOM 866 C C . THR A 1 104 ? -9.777 -17.537 33.772 1.00 74.00 104 THR A C 1
ATOM 868 O O . THR A 1 104 ? -10.030 -16.867 34.764 1.00 74.00 104 THR A O 1
ATOM 871 N N . GLY A 1 105 ? -10.739 -17.937 32.932 1.00 61.62 105 GLY A N 1
ATOM 872 C CA . GLY A 1 105 ? -12.154 -17.605 33.117 1.00 61.62 105 GLY A CA 1
ATOM 873 C C . GLY A 1 105 ? -12.420 -16.097 33.036 1.00 61.62 105 GLY A C 1
ATOM 874 O O . GLY A 1 105 ? -12.454 -15.409 34.046 1.00 61.62 105 GLY A O 1
ATOM 875 N N . SER A 1 106 ? -12.626 -15.578 31.821 1.00 55.97 106 SER A N 1
ATOM 876 C CA . SER A 1 106 ? -13.156 -14.226 31.544 1.00 55.97 106 SER A CA 1
ATOM 877 C C . SER A 1 106 ? -12.600 -13.068 32.395 1.00 55.97 106 SER A C 1
ATOM 879 O O . SER A 1 106 ? -13.359 -12.266 32.930 1.00 55.97 106 SER A O 1
ATOM 881 N N . ALA A 1 107 ? -11.282 -12.889 32.454 1.00 45.16 107 ALA A N 1
ATOM 882 C CA . ALA A 1 107 ? -10.710 -11.589 32.804 1.00 45.16 107 ALA A CA 1
ATOM 883 C C . ALA A 1 107 ? -10.376 -10.843 31.505 1.00 45.16 107 ALA A C 1
ATOM 885 O O . ALA A 1 107 ? -9.336 -11.073 30.891 1.00 45.16 107 ALA A O 1
ATOM 886 N N . SER A 1 108 ? -11.294 -9.994 31.039 1.00 47.91 108 SER A N 1
ATOM 887 C CA . SER A 1 108 ? -11.014 -9.054 29.951 1.00 47.91 108 SER A CA 1
ATOM 888 C C . SER A 1 108 ? -10.132 -7.928 30.499 1.00 47.91 108 SER A C 1
ATOM 890 O O . SER A 1 108 ? -10.594 -7.210 31.384 1.00 47.91 108 SER A O 1
ATOM 892 N N . PRO A 1 109 ? -8.899 -7.714 30.004 1.00 45.19 109 PRO A N 1
ATOM 893 C CA . PRO A 1 109 ? -8.186 -6.482 30.283 1.00 45.19 109 PRO A CA 1
ATOM 894 C C . PRO A 1 109 ? -8.786 -5.406 29.375 1.00 45.19 109 PRO A C 1
ATOM 896 O O . PRO A 1 109 ? -8.378 -5.228 28.227 1.00 45.19 109 PRO A O 1
ATOM 899 N N . SER A 1 110 ? -9.821 -4.729 29.861 1.00 40.78 110 SER A N 1
ATOM 900 C CA . SER A 1 110 ? -10.311 -3.483 29.280 1.00 40.78 110 SER A CA 1
ATOM 901 C C . SER A 1 110 ? -9.276 -2.391 29.544 1.00 40.78 110 SER A C 1
ATOM 903 O O . SER A 1 110 ? -9.368 -1.664 30.527 1.00 40.78 110 SER A O 1
ATOM 905 N N . THR A 1 111 ? -8.260 -2.300 28.685 1.00 43.09 111 THR A N 1
ATOM 906 C CA . THR A 1 111 ? -7.442 -1.090 28.563 1.00 43.09 111 THR A CA 1
ATOM 907 C C . THR A 1 111 ? -8.236 -0.061 27.768 1.00 43.09 111 THR A C 1
ATOM 909 O O . THR A 1 111 ? -8.118 0.037 26.547 1.00 43.09 111 THR A O 1
ATOM 912 N N . ALA A 1 112 ? -9.129 0.630 28.477 1.00 41.97 112 ALA A N 1
ATOM 913 C CA . ALA A 1 112 ? -9.654 1.921 28.070 1.00 41.97 112 ALA A CA 1
ATOM 914 C C . ALA A 1 112 ? -8.622 2.966 28.512 1.00 41.97 112 ALA A C 1
ATOM 916 O O . ALA A 1 112 ? -8.666 3.453 29.637 1.00 41.97 112 ALA A O 1
ATOM 917 N N . ASP A 1 113 ? -7.634 3.225 27.656 1.00 39.75 113 ASP A N 1
ATOM 918 C CA . ASP A 1 113 ? -6.775 4.394 27.815 1.00 39.75 113 ASP A CA 1
ATOM 919 C C . ASP A 1 113 ? -7.596 5.606 27.356 1.00 39.75 113 ASP A C 1
ATOM 921 O O . ASP A 1 113 ? -7.740 5.885 26.164 1.00 39.75 113 ASP A O 1
ATOM 925 N N . GLU A 1 114 ? -8.230 6.256 28.328 1.00 41.97 114 GLU A N 1
ATOM 926 C CA . GLU A 1 114 ? -9.011 7.476 28.170 1.00 41.97 114 GLU A CA 1
ATOM 927 C C . GLU A 1 114 ? -8.054 8.651 27.936 1.00 41.97 114 GLU A C 1
ATOM 929 O O . GLU A 1 114 ? -7.445 9.187 28.860 1.00 41.97 114 GLU A O 1
ATOM 934 N N . TYR A 1 115 ? -7.864 9.016 26.667 1.00 38.47 115 TYR A N 1
ATOM 935 C CA . TYR A 1 115 ? -7.193 10.257 26.293 1.00 38.47 115 TYR A CA 1
ATOM 936 C C . TYR A 1 115 ? -8.231 11.380 26.265 1.00 38.47 115 TYR A C 1
ATOM 938 O O . TYR A 1 115 ? -8.936 11.567 25.274 1.00 38.47 115 TYR A O 1
ATOM 946 N N . ASP A 1 116 ? -8.317 12.111 27.373 1.00 36.75 116 ASP A N 1
ATOM 947 C CA . ASP A 1 116 ? -9.156 13.296 27.529 1.00 36.75 116 ASP A CA 1
ATOM 948 C C . ASP A 1 116 ? -8.540 14.466 26.738 1.00 36.75 116 ASP A C 1
ATOM 950 O O . ASP A 1 116 ? -7.521 15.047 27.124 1.00 36.75 116 ASP A O 1
ATOM 954 N N . VAL A 1 117 ? -9.097 14.771 25.563 1.00 41.31 117 VAL A N 1
ATOM 955 C CA . VAL A 1 117 ? -8.702 15.950 24.779 1.00 41.31 117 VAL A CA 1
ATOM 956 C C . VAL A 1 117 ? -9.501 17.135 25.309 1.00 41.31 117 VAL A C 1
ATOM 958 O O . VAL A 1 117 ? -10.550 17.488 24.772 1.00 41.31 117 VAL A O 1
ATOM 961 N N . ALA A 1 118 ? -8.990 17.745 26.378 1.00 40.53 118 ALA A N 1
ATOM 962 C CA . ALA A 1 118 ? -9.459 19.033 26.865 1.00 40.53 118 ALA A CA 1
ATOM 963 C C . ALA A 1 118 ? -9.269 20.091 25.760 1.00 40.53 118 ALA A C 1
ATOM 965 O O . ALA A 1 118 ? -8.147 20.474 25.422 1.00 40.53 118 ALA A O 1
ATOM 966 N N . SER A 1 119 ? -10.379 20.513 25.154 1.00 36.12 119 SER A N 1
ATOM 967 C CA . SER A 1 119 ? -10.432 21.641 24.225 1.00 36.12 119 SER A CA 1
ATOM 968 C C . SER A 1 119 ? -10.487 22.920 25.054 1.00 36.12 119 SER A C 1
ATOM 970 O O . SER A 1 119 ? -11.539 23.269 25.581 1.00 36.12 119 SER A O 1
ATOM 972 N N . ASP A 1 120 ? -9.335 23.562 25.222 1.00 37.72 120 ASP A N 1
ATOM 973 C CA . ASP A 1 120 ? -9.196 24.837 25.924 1.00 37.72 120 ASP A CA 1
ATOM 974 C C . ASP A 1 120 ? -9.648 25.972 24.987 1.00 37.72 120 ASP A C 1
ATOM 976 O O . ASP A 1 120 ? -8.986 26.277 23.990 1.00 37.72 120 ASP A O 1
ATOM 980 N N . ASP A 1 121 ? -10.832 26.521 25.264 1.00 38.53 121 ASP A N 1
ATOM 981 C CA . ASP A 1 121 ? -11.443 27.651 24.561 1.00 38.53 121 ASP A CA 1
ATOM 982 C C . ASP A 1 121 ? -11.171 28.948 25.342 1.00 38.53 121 ASP A C 1
ATOM 984 O O . ASP A 1 121 ? -11.992 29.383 26.145 1.00 38.53 121 ASP A O 1
ATOM 988 N N . GLU A 1 122 ? -10.047 29.608 25.060 1.00 38.03 122 GLU A N 1
ATOM 989 C CA . GLU A 1 122 ? -9.846 31.034 25.348 1.00 38.03 122 GLU A CA 1
ATOM 990 C C . GLU A 1 122 ? -9.136 31.678 24.141 1.00 38.03 122 GLU A C 1
ATOM 992 O O . GLU A 1 122 ? -8.041 31.279 23.747 1.00 38.03 122 GLU A O 1
ATOM 997 N N . ASP A 1 123 ? -9.793 32.602 23.433 1.00 36.34 123 ASP A N 1
ATOM 998 C CA . ASP A 1 123 ? -9.660 34.030 23.745 1.00 36.34 123 ASP A CA 1
ATOM 999 C C . ASP A 1 123 ? -10.361 34.935 22.713 1.00 36.34 123 ASP A C 1
ATOM 1001 O O . ASP A 1 123 ? -10.464 34.641 21.513 1.00 36.34 123 ASP A O 1
ATOM 1005 N N . ASP A 1 124 ? -10.825 36.057 23.253 1.00 37.97 124 ASP A N 1
ATOM 1006 C CA . ASP A 1 124 ? -11.530 37.181 22.645 1.00 37.97 124 ASP A CA 1
ATOM 1007 C C . ASP A 1 124 ? -10.795 37.819 21.449 1.00 37.97 124 ASP A C 1
ATOM 1009 O O . ASP A 1 124 ? -9.572 37.918 21.420 1.00 37.97 124 ASP A O 1
ATOM 1013 N N . ASP A 1 125 ? -11.558 38.319 20.468 1.00 35.34 125 ASP A N 1
ATOM 1014 C CA . ASP A 1 125 ? -11.466 39.741 20.100 1.00 35.34 125 ASP A CA 1
ATOM 1015 C C . ASP A 1 125 ? -12.488 40.107 19.017 1.00 35.34 125 ASP A C 1
ATOM 1017 O O . ASP A 1 125 ? -12.514 39.558 17.904 1.00 35.34 125 ASP A O 1
ATOM 1021 N N . ASP A 1 126 ? -13.297 41.104 19.344 1.00 40.03 126 ASP A N 1
ATOM 1022 C CA . ASP A 1 126 ? -14.228 41.807 18.476 1.00 40.03 126 ASP A CA 1
ATOM 1023 C C . ASP A 1 126 ? -13.532 42.493 17.287 1.00 40.03 126 ASP A C 1
ATOM 1025 O O . ASP A 1 126 ? -12.506 43.155 17.444 1.00 40.03 126 ASP A O 1
ATOM 1029 N N . LYS A 1 127 ? -14.152 42.408 16.098 1.00 35.56 127 LYS A N 1
ATOM 1030 C CA . LYS A 1 127 ? -14.398 43.554 15.192 1.00 35.56 127 LYS A CA 1
ATOM 1031 C C . LYS A 1 127 ? -15.060 43.131 13.877 1.00 35.56 127 LYS A C 1
ATOM 1033 O O . LYS A 1 127 ? -14.467 42.475 13.031 1.00 35.56 127 LYS A O 1
ATOM 1038 N N . GLU A 1 128 ? -16.308 43.577 13.775 1.00 35.53 128 GLU A N 1
ATOM 1039 C CA . GLU A 1 128 ? -16.997 44.180 12.629 1.00 35.53 128 GLU A CA 1
ATOM 1040 C C . GLU A 1 128 ? -16.940 43.564 11.212 1.00 35.53 128 GLU A C 1
ATOM 1042 O O . GLU A 1 128 ? -15.945 43.625 10.502 1.00 35.53 128 GLU A O 1
ATOM 1047 N N . LYS A 1 129 ? -18.171 43.231 10.785 1.00 38.78 129 LYS A N 1
ATOM 1048 C CA . LYS A 1 129 ? -18.871 43.646 9.551 1.00 38.78 129 LYS A CA 1
ATOM 1049 C C . LYS A 1 129 ? -18.664 42.852 8.252 1.00 38.78 129 LYS A C 1
ATOM 1051 O O . LYS A 1 129 ? -17.685 42.982 7.537 1.00 38.78 129 LYS A O 1
ATOM 1056 N N . GLU A 1 130 ? -19.750 42.133 7.951 1.00 43.25 130 GLU A N 1
ATOM 1057 C CA . GLU A 1 130 ? -20.486 42.128 6.677 1.00 43.25 130 GLU A CA 1
ATOM 1058 C C . GLU A 1 130 ? -19.718 41.816 5.389 1.00 43.25 130 GLU A C 1
ATOM 1060 O O . GLU A 1 130 ? -19.304 42.721 4.685 1.00 43.25 130 GLU A O 1
ATOM 1065 N N . GLU A 1 131 ? -19.711 40.537 4.988 1.00 34.97 131 GLU A N 1
ATOM 1066 C CA . GLU A 1 131 ? -19.762 40.137 3.569 1.00 34.97 131 GLU A CA 1
ATOM 1067 C C . GLU A 1 131 ? -20.235 38.670 3.434 1.00 34.97 131 GLU A C 1
ATOM 1069 O O . GLU A 1 131 ? -19.468 37.710 3.357 1.00 34.97 131 GLU A O 1
ATOM 1074 N N . LYS A 1 132 ? -21.559 38.464 3.473 1.00 49.97 132 LYS A N 1
ATOM 1075 C CA . LYS A 1 132 ? -22.194 37.134 3.510 1.00 49.97 132 LYS A CA 1
ATOM 1076 C C . LYS A 1 132 ? -22.775 36.746 2.149 1.00 49.97 132 LYS A C 1
ATOM 1078 O O . LYS A 1 132 ? -23.797 37.297 1.751 1.00 49.97 132 LYS A O 1
ATOM 1083 N N . LYS A 1 133 ? -22.157 35.742 1.507 1.00 49.50 133 LYS A N 1
ATOM 1084 C CA . LYS A 1 133 ? -22.792 34.589 0.810 1.00 49.50 133 LYS A CA 1
ATOM 1085 C C . LYS A 1 133 ? -21.733 33.633 0.224 1.00 49.50 133 LYS A C 1
ATOM 1087 O O . LYS A 1 133 ? -21.798 32.443 0.495 1.00 49.50 133 LYS A O 1
ATOM 1092 N N . THR A 1 134 ? -20.668 34.151 -0.389 1.00 50.97 134 THR A N 1
ATOM 1093 C CA . THR A 1 134 ? -19.576 33.347 -0.992 1.00 50.97 134 THR A CA 1
ATOM 1094 C C . THR A 1 134 ? -18.646 32.683 0.036 1.00 50.97 134 THR A C 1
ATOM 1096 O O . THR A 1 134 ? -18.040 31.646 -0.229 1.00 50.97 134 THR A O 1
ATOM 1099 N N . ILE A 1 135 ? -18.511 33.271 1.230 1.00 52.69 135 ILE A N 1
ATOM 1100 C CA . ILE A 1 135 ? -17.630 32.755 2.291 1.00 52.69 135 ILE A CA 1
ATOM 1101 C C . ILE A 1 135 ? -18.259 31.536 2.980 1.00 52.69 135 ILE A C 1
ATOM 1103 O O . ILE A 1 135 ? -17.543 30.595 3.299 1.00 52.69 135 ILE A O 1
ATOM 1107 N N . LYS A 1 136 ? -19.590 31.491 3.128 1.00 54.97 136 LYS A N 1
ATOM 1108 C CA . LYS A 1 136 ? -20.291 30.353 3.745 1.00 54.97 136 LYS A CA 1
ATOM 1109 C C . LYS A 1 136 ? -20.141 29.069 2.937 1.00 54.97 136 LYS A C 1
ATOM 1111 O O . LYS A 1 136 ? -19.829 28.046 3.524 1.00 54.97 136 LYS A O 1
ATOM 1116 N N . GLU A 1 137 ? -20.276 29.134 1.614 1.00 60.22 137 GLU A N 1
ATOM 1117 C CA . GLU A 1 137 ? -20.078 27.967 0.739 1.00 60.22 137 GLU A CA 1
ATOM 1118 C C . GLU A 1 137 ? -18.633 27.452 0.805 1.00 60.22 137 GLU A C 1
ATOM 1120 O O . GLU A 1 137 ? -18.398 26.248 0.885 1.00 60.22 137 GLU A O 1
ATOM 1125 N N . ARG A 1 138 ? -17.650 28.362 0.868 1.00 57.44 138 ARG A N 1
ATOM 1126 C CA . ARG A 1 138 ? -16.235 27.996 1.041 1.00 57.44 138 ARG A CA 1
ATOM 1127 C C . ARG A 1 138 ? -15.943 27.419 2.425 1.00 57.44 138 ARG A C 1
ATOM 1129 O O . ARG A 1 138 ? -15.162 26.484 2.520 1.00 57.44 138 ARG A O 1
ATOM 1136 N N . LEU A 1 139 ? -16.555 27.940 3.488 1.00 59.06 139 LEU A N 1
ATOM 1137 C CA . LEU A 1 139 ? -16.426 27.385 4.839 1.00 59.06 139 LEU A CA 1
ATOM 1138 C C . LEU A 1 139 ? -17.111 26.025 4.958 1.00 59.06 139 LEU A C 1
ATOM 1140 O O . LEU A 1 139 ? -16.530 25.111 5.533 1.00 59.06 139 LEU A O 1
ATOM 1144 N N . GLN A 1 140 ? -18.291 25.871 4.357 1.00 61.16 140 GLN A N 1
ATOM 1145 C CA . GLN A 1 140 ? -19.045 24.624 4.342 1.00 61.16 140 GLN A CA 1
ATOM 1146 C C . GLN A 1 140 ? -18.276 23.526 3.606 1.00 61.16 140 GLN A C 1
ATOM 1148 O O . GLN A 1 140 ? -18.103 22.454 4.171 1.00 61.16 140 GLN A O 1
ATOM 1153 N N . ALA A 1 141 ? -17.705 23.814 2.430 1.00 63.09 141 ALA A N 1
ATOM 1154 C CA . ALA A 1 141 ? -16.871 22.858 1.696 1.00 63.09 141 ALA A CA 1
ATOM 1155 C C . ALA A 1 141 ? -15.637 22.404 2.503 1.00 63.09 141 ALA A C 1
ATOM 1157 O O . ALA A 1 141 ? -15.187 21.266 2.412 1.00 63.09 141 ALA A O 1
ATOM 1158 N N . ILE A 1 142 ? -15.072 23.286 3.326 1.00 62.62 142 ILE A N 1
ATOM 1159 C CA . ILE A 1 142 ? -13.881 22.984 4.129 1.00 62.62 142 ILE A CA 1
ATOM 1160 C C . ILE A 1 142 ? -14.223 22.208 5.393 1.00 62.62 142 ILE A C 1
ATOM 1162 O O . ILE A 1 142 ? -13.479 21.308 5.801 1.00 62.62 142 ILE A O 1
ATOM 1166 N N . GLN A 1 143 ? -15.336 22.570 6.018 1.00 61.03 143 GLN A N 1
ATOM 1167 C CA . GLN A 1 143 ? -15.885 21.840 7.141 1.00 61.03 143 GLN A CA 1
ATOM 1168 C C . GLN A 1 143 ? -16.307 20.440 6.697 1.00 61.03 143 GLN A C 1
ATOM 1170 O O . GLN A 1 143 ? -16.017 19.485 7.401 1.00 61.03 143 GLN A O 1
ATOM 1175 N N . GLU A 1 144 ? -16.864 20.298 5.496 1.00 70.62 144 GLU A N 1
ATOM 1176 C CA . GLU A 1 144 ? -17.197 19.012 4.887 1.00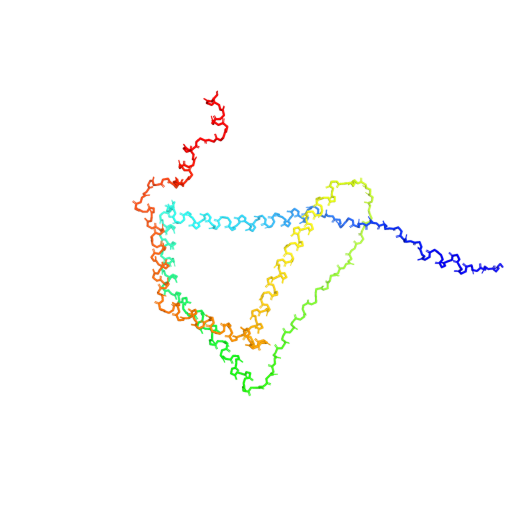 70.62 144 GLU A CA 1
ATOM 1177 C C . GLU A 1 144 ? -15.950 18.145 4.651 1.00 70.62 144 GLU A C 1
ATOM 1179 O O . GLU A 1 144 ? -15.926 16.985 5.060 1.00 70.62 144 GLU A O 1
ATOM 1184 N N . VAL A 1 145 ? -14.865 18.705 4.097 1.00 69.69 145 VAL A N 1
ATOM 1185 C CA . VAL A 1 145 ? -13.591 17.974 3.939 1.00 69.69 145 VAL A CA 1
ATOM 1186 C C . VAL A 1 145 ? -12.997 17.586 5.295 1.00 69.69 145 VAL A C 1
ATOM 1188 O O . VAL A 1 145 ? -12.534 16.460 5.468 1.00 69.69 145 VAL A O 1
ATOM 1191 N N . SER A 1 146 ? -13.025 18.489 6.277 1.00 67.50 146 SER A N 1
ATOM 1192 C CA . SER A 1 146 ? -12.479 18.215 7.614 1.00 67.50 146 SER A CA 1
ATOM 1193 C C . SER A 1 146 ? -13.309 17.168 8.361 1.00 67.50 146 SER A C 1
ATOM 1195 O O . SER A 1 146 ? -12.741 16.259 8.964 1.00 67.50 146 SER A O 1
ATOM 1197 N N . GLN A 1 147 ? -14.636 17.226 8.242 1.00 71.38 147 GLN A N 1
ATOM 1198 C CA . GLN A 1 147 ? -15.554 16.236 8.796 1.00 71.38 147 GLN A CA 1
ATOM 1199 C C . GLN A 1 147 ? -15.371 14.879 8.114 1.00 71.38 147 GLN A C 1
ATOM 1201 O O . GLN A 1 147 ? -15.365 13.858 8.789 1.00 71.38 147 GLN A O 1
ATOM 1206 N N . SER A 1 148 ? -15.160 14.848 6.796 1.00 70.75 148 SER A N 1
ATOM 1207 C CA . SER A 1 148 ? -14.872 13.615 6.056 1.00 70.75 148 SER A CA 1
ATOM 1208 C C . SER A 1 148 ? -13.576 12.949 6.534 1.00 70.75 148 SER A C 1
ATOM 1210 O O . SER A 1 148 ? -13.551 11.742 6.790 1.00 70.75 148 SER A O 1
ATOM 1212 N N . VAL A 1 149 ? -12.512 13.731 6.757 1.00 76.56 149 VAL A N 1
ATOM 1213 C CA . VAL A 1 149 ? -11.252 13.223 7.324 1.00 76.56 149 VAL A CA 1
ATOM 1214 C C . VAL A 1 149 ? -11.455 12.714 8.752 1.00 76.56 149 VAL A C 1
ATOM 1216 O O . VAL A 1 149 ? -11.009 11.612 9.060 1.00 76.56 149 VAL A O 1
ATOM 1219 N N . GLN A 1 150 ? -12.156 13.459 9.610 1.00 72.19 150 GLN A N 1
ATOM 1220 C CA . GLN A 1 150 ? -12.454 13.019 10.979 1.00 72.19 150 GLN A CA 1
ATOM 1221 C C . GLN A 1 150 ? -13.301 11.744 11.003 1.00 72.19 150 GLN A C 1
ATOM 1223 O O . GLN A 1 150 ? -12.969 10.809 11.726 1.00 72.19 150 GLN A O 1
ATOM 1228 N N . ASN A 1 151 ? -14.331 11.657 10.161 1.00 84.25 151 ASN A N 1
ATOM 1229 C CA . ASN A 1 151 ? -15.156 10.461 10.014 1.00 84.25 151 ASN A CA 1
ATOM 1230 C C . ASN A 1 151 ? -14.325 9.272 9.514 1.00 84.25 151 ASN A C 1
ATOM 1232 O O . ASN A 1 151 ? -14.500 8.160 10.000 1.00 84.25 151 ASN A O 1
ATOM 1236 N N . THR A 1 152 ? -13.382 9.498 8.594 1.00 79.19 152 THR A N 1
ATOM 1237 C CA . THR A 1 152 ? -12.468 8.452 8.107 1.00 79.19 152 THR A CA 1
ATOM 1238 C C . THR A 1 152 ? -11.531 7.977 9.215 1.00 79.19 152 THR A C 1
ATOM 1240 O O . THR A 1 152 ? -11.345 6.776 9.381 1.00 79.19 152 THR A O 1
ATOM 1243 N N . ILE A 1 153 ? -10.968 8.896 10.006 1.00 84.25 153 ILE A N 1
ATOM 1244 C CA . ILE A 1 153 ? -10.105 8.563 11.148 1.00 84.25 153 ILE A CA 1
ATOM 1245 C C . ILE A 1 153 ? -10.898 7.799 12.215 1.00 84.25 153 ILE A C 1
ATOM 1247 O O . ILE A 1 153 ? -10.417 6.782 12.707 1.00 84.25 153 ILE A O 1
ATOM 1251 N N . GLY A 1 154 ? -12.124 8.229 12.529 1.00 86.44 154 GLY A N 1
ATOM 1252 C CA . GLY A 1 154 ? -13.019 7.529 13.455 1.00 86.44 154 GLY A CA 1
ATOM 1253 C C . GLY A 1 154 ? -13.429 6.144 12.945 1.00 86.44 154 GLY A C 1
ATOM 1254 O O . GLY A 1 154 ? -13.437 5.172 13.701 1.00 86.44 154 GLY A O 1
ATOM 1255 N N . TYR A 1 155 ? -13.687 6.010 11.642 1.00 85.44 155 TYR A N 1
ATOM 1256 C CA . TYR A 1 155 ? -13.921 4.711 11.013 1.00 85.44 155 TYR A CA 1
ATOM 1257 C C . TYR A 1 155 ? -12.685 3.808 11.113 1.00 85.44 155 TYR A C 1
ATOM 1259 O O . TYR A 1 155 ? -12.801 2.634 11.444 1.00 85.44 155 TYR A O 1
ATOM 1267 N N . LEU A 1 156 ? -11.485 4.352 10.905 1.00 80.81 156 LEU A N 1
ATOM 1268 C CA . LEU A 1 156 ? -10.243 3.590 11.023 1.00 80.81 156 LEU A CA 1
ATOM 1269 C C . LEU A 1 156 ? -9.962 3.163 12.473 1.00 80.81 156 LEU A C 1
ATOM 1271 O O . LEU A 1 156 ? -9.524 2.037 12.704 1.00 80.81 156 LEU A O 1
ATOM 1275 N N . ALA A 1 157 ? -10.259 4.031 13.445 1.00 88.50 157 ALA A N 1
ATOM 1276 C CA . ALA A 1 157 ? -10.155 3.728 14.869 1.00 88.50 157 ALA A CA 1
ATOM 1277 C C . ALA A 1 157 ? -11.126 2.607 15.274 1.00 88.50 157 ALA A C 1
ATOM 1279 O O . ALA A 1 157 ? -10.694 1.594 15.821 1.00 88.50 157 ALA A O 1
ATOM 1280 N N . SER A 1 158 ? -12.407 2.726 14.911 1.00 82.94 158 SER A N 1
ATOM 1281 C CA . SER A 1 158 ? -13.416 1.685 15.174 1.00 82.94 158 SER A CA 1
ATOM 1282 C C . SER A 1 158 ? -13.126 0.368 14.438 1.00 82.94 158 SER A C 1
ATOM 1284 O O . SER A 1 158 ? -13.342 -0.718 14.984 1.00 82.94 158 SER A O 1
ATOM 1286 N N . LEU A 1 159 ? -12.554 0.420 13.230 1.00 82.75 159 LEU A N 1
ATOM 1287 C CA . LEU A 1 159 ? -12.050 -0.764 12.530 1.00 82.75 159 LEU A CA 1
ATOM 1288 C C . LEU A 1 159 ? -10.906 -1.414 13.323 1.00 82.75 159 LEU A C 1
ATOM 1290 O O . LEU A 1 159 ? -10.912 -2.625 13.531 1.00 82.75 159 LEU A O 1
ATOM 1294 N N . GLY A 1 160 ? -9.963 -0.628 13.842 1.00 82.00 160 GLY A N 1
ATOM 1295 C CA . GLY A 1 160 ? -8.892 -1.126 14.709 1.00 82.00 160 GLY A CA 1
ATOM 1296 C C . GLY A 1 160 ? -9.412 -1.780 15.996 1.00 82.00 160 GLY A C 1
ATOM 1297 O O . GLY A 1 160 ? -8.988 -2.883 16.350 1.00 82.00 160 GLY A O 1
ATOM 1298 N N . GLU A 1 161 ? -10.369 -1.144 16.671 1.00 79.19 161 GLU A N 1
ATOM 1299 C CA . GLU A 1 161 ? -11.009 -1.676 17.880 1.00 79.19 161 GLU A CA 1
ATOM 1300 C C . GLU A 1 161 ? -11.777 -2.969 17.607 1.00 79.19 161 GLU A C 1
ATOM 1302 O O . GLU A 1 161 ? -11.645 -3.941 18.354 1.00 79.19 161 GLU A O 1
ATOM 1307 N N . SER A 1 162 ? -12.545 -3.019 16.517 1.00 80.06 162 SER A N 1
ATOM 1308 C CA . SER A 1 162 ? -13.292 -4.219 16.131 1.00 80.06 162 SER A CA 1
ATOM 1309 C C . SER A 1 162 ? -12.363 -5.383 15.781 1.00 80.06 162 SER A C 1
ATOM 1311 O O . SER A 1 162 ? -12.610 -6.509 16.225 1.00 80.06 162 SER A O 1
ATOM 1313 N N . VAL A 1 163 ? -11.241 -5.129 15.096 1.00 79.75 163 VAL A N 1
ATOM 1314 C CA . VAL A 1 163 ? -10.191 -6.133 14.863 1.00 79.75 163 VAL A CA 1
ATOM 1315 C C . VAL A 1 163 ? -9.614 -6.613 16.197 1.00 79.75 163 VAL A C 1
ATOM 1317 O O . VAL A 1 163 ? -9.619 -7.816 16.463 1.00 79.75 163 VAL A O 1
ATOM 1320 N N . LYS A 1 164 ? -9.194 -5.701 17.086 1.00 79.00 164 LYS A N 1
ATOM 1321 C CA . LYS A 1 164 ? -8.652 -6.050 18.415 1.00 79.00 164 LYS A CA 1
ATOM 1322 C C . LYS A 1 164 ? -9.638 -6.901 19.224 1.00 79.00 164 LYS A C 1
ATOM 1324 O O . LYS A 1 164 ? -9.247 -7.920 19.794 1.00 79.00 164 LYS A O 1
ATOM 1329 N N . ASN A 1 165 ? -10.915 -6.533 19.229 1.00 76.44 165 ASN A N 1
ATOM 1330 C CA . ASN A 1 165 ? -11.979 -7.258 19.925 1.00 76.44 165 ASN A CA 1
ATOM 1331 C C . ASN A 1 165 ? -12.240 -8.644 19.319 1.00 76.44 165 ASN A C 1
ATOM 1333 O O . ASN A 1 165 ? -12.462 -9.607 20.056 1.00 76.44 165 ASN A O 1
ATOM 1337 N N . THR A 1 166 ? -12.137 -8.771 17.995 1.00 80.25 166 THR A N 1
ATOM 1338 C CA . THR A 1 166 ? -12.229 -10.059 17.294 1.00 80.25 166 THR A CA 1
ATOM 1339 C C . THR A 1 166 ? -11.062 -10.976 17.672 1.00 80.25 166 THR A C 1
ATOM 1341 O O . THR A 1 166 ? -11.274 -12.156 17.953 1.00 80.25 166 THR A O 1
ATOM 1344 N N . PHE A 1 167 ? -9.842 -10.439 17.787 1.00 79.38 167 PHE A N 1
ATOM 1345 C CA . PHE A 1 167 ? -8.666 -11.197 18.235 1.00 79.38 167 PHE A CA 1
ATOM 1346 C C . PHE A 1 167 ? -8.667 -11.545 19.730 1.00 79.38 167 PHE A C 1
ATOM 1348 O O . PHE A 1 167 ? -7.988 -12.481 20.163 1.00 79.38 167 PHE A O 1
ATOM 1355 N N . ASN A 1 168 ? -9.437 -10.807 20.524 1.00 77.88 168 ASN A N 1
ATOM 1356 C CA . ASN A 1 168 ? -9.592 -11.040 21.951 1.00 77.88 168 ASN A CA 1
ATOM 1357 C C . ASN A 1 168 ? -10.821 -11.905 22.284 1.00 77.88 168 ASN A C 1
ATOM 1359 O O . ASN A 1 168 ? -11.162 -12.006 23.451 1.00 77.88 168 ASN A O 1
ATOM 1363 N N . PHE A 1 169 ? -11.502 -12.530 21.315 1.00 73.69 169 PHE A N 1
ATOM 1364 C CA . PHE A 1 169 ? -12.705 -13.342 21.577 1.00 73.69 169 PHE A CA 1
ATOM 1365 C C . PHE A 1 169 ? -13.819 -12.591 22.335 1.00 73.69 169 PHE A C 1
ATOM 1367 O O . PHE A 1 169 ? -14.527 -13.182 23.150 1.00 73.69 169 PHE A O 1
ATOM 1374 N N . SER A 1 170 ? -13.997 -11.288 22.079 1.00 72.38 170 SER A N 1
ATOM 1375 C CA . SER A 1 170 ? -15.107 -10.520 22.671 1.00 72.38 170 SER A CA 1
ATOM 1376 C C . SER A 1 170 ? -16.473 -10.985 22.146 1.00 72.38 170 SER A C 1
ATOM 1378 O O . SER A 1 170 ? -17.448 -10.974 22.892 1.00 72.38 170 SER A O 1
ATOM 1380 N N . VAL A 1 171 ? -16.539 -11.434 20.885 1.00 73.94 171 VAL A N 1
ATOM 1381 C CA . VAL A 1 171 ? -17.726 -12.054 20.273 1.00 73.94 171 VAL A CA 1
ATOM 1382 C C . VAL A 1 171 ? -17.324 -13.427 19.715 1.00 73.94 171 VAL A C 1
ATOM 1384 O O . VAL A 1 171 ? -16.689 -13.481 18.660 1.00 73.94 171 VAL A O 1
ATOM 1387 N N . PRO A 1 172 ? -17.668 -14.539 20.394 1.00 73.50 172 PRO A N 1
ATOM 1388 C CA . PRO A 1 172 ? -17.171 -15.876 20.053 1.00 73.50 172 PRO A CA 1
ATOM 1389 C C . PRO A 1 172 ? -17.449 -16.301 18.606 1.00 73.50 172 PRO A C 1
ATOM 1391 O O . PRO A 1 172 ? -16.567 -16.857 17.956 1.00 73.50 172 PRO A O 1
ATOM 1394 N N . GLU A 1 173 ? -18.640 -15.990 18.089 1.00 76.56 173 GLU A N 1
ATOM 1395 C CA . GLU A 1 173 ? -19.073 -16.348 16.730 1.00 76.56 173 GLU A CA 1
ATOM 1396 C C . GLU A 1 173 ? -18.165 -15.737 15.646 1.00 76.56 173 GLU A C 1
ATOM 1398 O O . GLU A 1 173 ? -17.679 -16.427 14.749 1.00 76.56 173 GLU A O 1
ATOM 1403 N N . LEU A 1 174 ? -17.864 -14.438 15.761 1.00 75.75 174 LEU A N 1
ATOM 1404 C CA . LEU A 1 174 ? -17.017 -13.719 14.801 1.00 75.75 174 LEU A CA 1
ATOM 1405 C C . LEU A 1 174 ? -15.549 -14.151 14.900 1.00 75.75 174 LEU A C 1
ATOM 1407 O O . LEU A 1 174 ? -14.847 -14.238 13.889 1.00 75.75 174 LEU A O 1
ATOM 1411 N N . SER A 1 175 ? -15.077 -14.452 16.109 1.00 83.94 175 SER A N 1
ATOM 1412 C CA . SER A 1 175 ? -13.711 -14.927 16.333 1.00 83.94 175 SER A CA 1
ATOM 1413 C C . SER A 1 175 ? -13.481 -16.331 15.768 1.00 83.94 175 SER A C 1
ATOM 1415 O O . SER A 1 175 ? -12.426 -16.568 15.180 1.00 83.94 175 SER A O 1
ATOM 1417 N N . TRP A 1 176 ? -14.457 -17.244 15.863 1.00 80.31 176 TRP A N 1
ATOM 1418 C CA . TRP A 1 176 ? -14.386 -18.561 15.210 1.00 80.31 176 TRP A CA 1
ATOM 1419 C C . TRP A 1 176 ? -14.403 -18.456 13.683 1.00 80.31 176 TRP A C 1
ATOM 1421 O O . TRP A 1 176 ? -13.610 -19.122 13.012 1.00 80.31 176 TRP A O 1
ATOM 1431 N N . LEU A 1 177 ? -15.236 -17.575 13.123 1.00 82.75 177 LEU A N 1
ATOM 1432 C CA . LEU A 1 177 ? -15.213 -17.279 11.687 1.00 82.75 177 LEU A CA 1
ATOM 1433 C C . LEU A 1 177 ? -13.833 -16.750 11.264 1.00 82.75 177 LEU A C 1
ATOM 1435 O O . LEU A 1 177 ? -13.242 -17.230 10.302 1.00 82.75 177 LEU A O 1
ATOM 1439 N N . THR A 1 178 ? -13.256 -15.832 12.035 1.00 85.12 178 THR A N 1
ATOM 1440 C CA . THR A 1 178 ? -11.925 -15.278 11.751 1.00 85.12 178 THR A CA 1
ATOM 1441 C C . THR A 1 178 ? -10.829 -16.338 11.861 1.00 85.12 178 THR A C 1
ATOM 1443 O O . THR A 1 178 ? -9.936 -16.385 11.019 1.00 85.12 178 THR A O 1
ATOM 1446 N N . ALA A 1 179 ? -10.903 -17.230 12.853 1.00 86.50 179 ALA A N 1
ATOM 1447 C CA . ALA A 1 179 ? -9.963 -18.338 13.004 1.00 86.50 179 ALA A CA 1
ATOM 1448 C C . ALA A 1 179 ? -10.043 -19.329 11.831 1.00 86.50 179 ALA A C 1
ATOM 1450 O O . ALA A 1 179 ? -9.009 -19.728 11.298 1.00 86.50 179 ALA A O 1
ATOM 1451 N N . THR A 1 180 ? -11.251 -19.696 11.390 1.00 86.88 180 THR A N 1
ATOM 1452 C CA . THR A 1 180 ? -11.445 -20.584 10.228 1.00 86.88 180 THR A CA 1
ATOM 1453 C C . THR A 1 180 ? -10.993 -19.927 8.924 1.00 86.88 180 THR A C 1
ATOM 1455 O O . THR A 1 180 ? -10.319 -20.574 8.123 1.00 86.88 180 THR A O 1
ATOM 1458 N N . LEU A 1 181 ? -11.265 -18.631 8.740 1.00 90.75 181 LEU A N 1
ATOM 1459 C CA . LEU A 1 181 ? -10.768 -17.847 7.608 1.00 90.75 181 LEU A CA 1
ATOM 1460 C C . LEU A 1 181 ? -9.236 -17.763 7.608 1.00 90.75 181 LEU A C 1
ATOM 1462 O O . LEU A 1 181 ? -8.617 -17.974 6.569 1.00 90.75 181 LEU A O 1
ATOM 1466 N N . LEU A 1 182 ? -8.613 -17.495 8.761 1.00 89.56 182 LEU A N 1
ATOM 1467 C CA . LEU A 1 182 ? -7.153 -17.460 8.901 1.00 89.56 182 LEU A CA 1
ATOM 1468 C C . LEU A 1 182 ? -6.520 -18.833 8.676 1.00 89.56 182 LEU A C 1
ATOM 1470 O O . LEU A 1 182 ? -5.447 -18.901 8.083 1.00 89.56 182 LEU A O 1
ATOM 1474 N N . LEU A 1 183 ? -7.175 -19.918 9.096 1.00 88.69 183 LEU A N 1
ATOM 1475 C CA . LEU A 1 183 ? -6.724 -21.283 8.826 1.00 88.69 183 LEU A CA 1
ATOM 1476 C C . LEU A 1 183 ? -6.786 -21.593 7.329 1.00 88.69 183 LEU A C 1
ATOM 1478 O O . LEU A 1 183 ? -5.808 -22.074 6.762 1.00 88.69 183 LEU A O 1
ATOM 1482 N N . ALA A 1 184 ? -7.909 -21.282 6.678 1.00 90.19 184 ALA A N 1
ATOM 1483 C CA . ALA A 1 184 ? -8.056 -21.435 5.236 1.00 90.19 184 ALA A CA 1
ATOM 1484 C C . ALA A 1 184 ? -7.008 -20.597 4.490 1.00 90.19 184 ALA A C 1
ATOM 1486 O O . ALA A 1 184 ? -6.331 -21.115 3.607 1.00 90.19 184 ALA A O 1
ATOM 1487 N N . ALA A 1 185 ? -6.804 -19.341 4.896 1.00 87.88 185 ALA A N 1
ATOM 1488 C CA . ALA A 1 185 ? -5.763 -18.480 4.349 1.00 87.88 185 ALA A CA 1
ATOM 1489 C C . ALA A 1 185 ? -4.366 -19.076 4.566 1.00 87.88 185 ALA A C 1
ATOM 1491 O O . ALA A 1 185 ? -3.592 -19.122 3.620 1.00 87.88 185 ALA A O 1
ATOM 1492 N N . ALA A 1 186 ? -4.045 -19.590 5.757 1.00 86.88 186 ALA A N 1
ATOM 1493 C CA . ALA A 1 186 ? -2.762 -20.234 6.034 1.00 86.88 186 ALA A CA 1
ATOM 1494 C C . ALA A 1 186 ? -2.529 -21.457 5.136 1.00 86.88 186 ALA A C 1
ATOM 1496 O O . ALA A 1 186 ? -1.452 -21.587 4.563 1.00 86.88 186 ALA A O 1
ATOM 1497 N N . LEU A 1 187 ? -3.538 -22.317 4.955 1.00 87.88 187 LEU A N 1
ATOM 1498 C CA . LEU A 1 187 ? -3.452 -23.478 4.064 1.00 87.88 187 LEU A CA 1
ATOM 1499 C C . LEU A 1 187 ? -3.275 -23.051 2.605 1.00 87.88 187 LEU A C 1
ATOM 1501 O O . LEU A 1 187 ? -2.367 -23.527 1.929 1.00 87.88 187 LEU A O 1
ATOM 1505 N N . VAL A 1 188 ? -4.096 -22.115 2.125 1.00 86.88 188 VAL A N 1
ATOM 1506 C CA . VAL A 1 188 ? -4.005 -21.586 0.758 1.00 86.88 188 VAL A CA 1
ATOM 1507 C C . VAL A 1 188 ? -2.635 -20.949 0.516 1.00 86.88 188 VAL A C 1
ATOM 1509 O O . VAL A 1 188 ? -1.990 -21.272 -0.474 1.00 86.88 188 VAL A O 1
ATOM 1512 N N . LEU A 1 189 ? -2.152 -20.100 1.428 1.00 84.19 189 LEU A N 1
ATOM 1513 C CA . LEU A 1 189 ? -0.839 -19.453 1.335 1.00 84.19 189 LEU A CA 1
ATOM 1514 C C . LEU A 1 189 ? 0.331 -20.432 1.505 1.00 84.19 189 LEU A C 1
ATOM 1516 O O . LEU A 1 189 ? 1.433 -20.127 1.058 1.00 84.19 189 LEU A O 1
ATOM 1520 N N . HIS A 1 190 ? 0.118 -21.577 2.156 1.00 82.44 190 HIS A N 1
ATOM 1521 C CA . HIS A 1 190 ? 1.119 -22.632 2.285 1.00 82.44 190 HIS A CA 1
ATOM 1522 C C . HIS A 1 190 ? 1.241 -23.454 0.996 1.00 82.44 190 HIS A C 1
ATOM 1524 O O . HIS A 1 190 ? 2.350 -23.709 0.531 1.00 82.44 190 HIS A O 1
ATOM 1530 N N . TYR A 1 191 ? 0.111 -23.846 0.397 1.00 80.75 191 TYR A N 1
ATOM 1531 C CA . TYR A 1 191 ? 0.095 -24.651 -0.828 1.00 80.75 191 TYR A CA 1
ATOM 1532 C C . TYR A 1 191 ? 0.345 -23.833 -2.095 1.00 80.75 191 TYR A C 1
ATOM 1534 O O . TYR A 1 191 ? 0.923 -24.347 -3.052 1.00 80.75 191 TYR A O 1
ATOM 1542 N N . ILE A 1 192 ? -0.067 -22.566 -2.120 1.00 80.62 192 ILE A N 1
ATOM 1543 C CA . ILE A 1 192 ? 0.271 -21.644 -3.200 1.00 80.62 192 ILE A CA 1
ATOM 1544 C C . ILE A 1 192 ? 1.618 -21.009 -2.850 1.00 80.62 192 ILE A C 1
ATOM 1546 O O . ILE A 1 192 ? 1.682 -20.227 -1.902 1.00 80.62 192 ILE A O 1
ATOM 1550 N N . PRO A 1 193 ? 2.697 -21.248 -3.617 1.00 76.31 193 PRO A N 1
ATOM 1551 C CA . PRO A 1 193 ? 3.975 -20.592 -3.387 1.00 76.31 193 PRO A CA 1
ATOM 1552 C C . PRO A 1 193 ? 3.889 -19.131 -3.852 1.00 76.31 193 PRO A C 1
ATOM 1554 O O . PRO A 1 193 ? 4.473 -18.751 -4.867 1.00 76.31 193 PRO A O 1
ATOM 1557 N N . ILE A 1 194 ? 3.161 -18.284 -3.113 1.00 78.06 194 ILE A N 1
ATOM 1558 C CA . ILE A 1 194 ? 2.966 -16.860 -3.432 1.00 78.06 194 ILE A CA 1
ATOM 1559 C C . ILE A 1 194 ? 4.311 -16.157 -3.605 1.00 78.06 194 ILE A C 1
ATOM 1561 O O . ILE A 1 194 ? 4.437 -15.290 -4.458 1.00 78.06 194 ILE A O 1
ATOM 1565 N N . ARG A 1 195 ? 5.344 -16.591 -2.879 1.00 80.25 195 ARG A N 1
ATOM 1566 C CA . ARG A 1 195 ? 6.732 -16.155 -3.082 1.00 80.25 195 ARG A CA 1
ATOM 1567 C C . ARG A 1 195 ? 7.187 -16.298 -4.532 1.00 80.25 195 ARG A C 1
ATOM 1569 O O . ARG A 1 195 ? 7.708 -15.349 -5.101 1.00 80.25 195 ARG A O 1
ATOM 1576 N N . MET A 1 196 ? 6.962 -17.466 -5.133 1.00 80.62 196 MET A N 1
ATOM 1577 C CA . MET A 1 196 ? 7.331 -17.729 -6.523 1.00 80.62 196 MET A CA 1
ATOM 1578 C C . MET A 1 196 ? 6.445 -16.941 -7.485 1.00 80.62 196 MET A C 1
ATOM 1580 O O . MET A 1 196 ? 6.948 -16.450 -8.487 1.00 80.62 196 MET A O 1
ATOM 1584 N N . LEU A 1 197 ? 5.159 -16.754 -7.170 1.00 85.69 197 LEU A N 1
ATOM 1585 C CA . LEU A 1 197 ? 4.260 -15.921 -7.975 1.00 85.69 197 LEU A CA 1
ATOM 1586 C C . LEU A 1 197 ? 4.649 -14.438 -7.944 1.00 85.69 197 LEU A C 1
ATOM 1588 O O . LEU A 1 197 ? 4.691 -13.815 -8.996 1.00 85.69 197 LEU A O 1
ATOM 1592 N N . LEU A 1 198 ? 4.969 -13.875 -6.777 1.00 85.56 198 LEU A N 1
ATOM 1593 C CA . LEU A 1 198 ? 5.427 -12.490 -6.619 1.00 85.56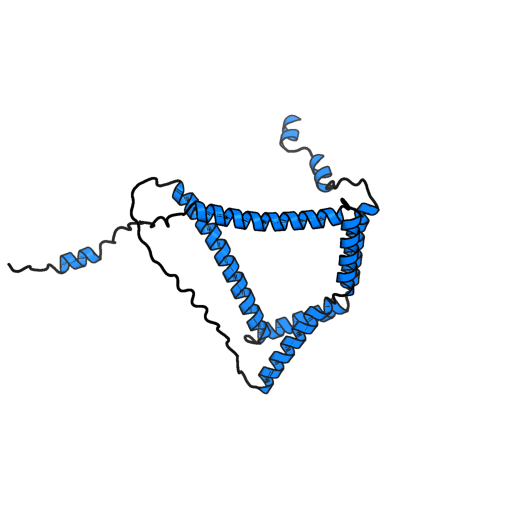 198 LEU A CA 1
ATOM 1594 C C . LEU A 1 198 ? 6.799 -12.276 -7.256 1.00 85.56 198 LEU A C 1
ATOM 1596 O O . LEU A 1 198 ? 7.023 -11.261 -7.915 1.00 85.56 198 LEU A O 1
ATOM 1600 N N . LEU A 1 199 ? 7.702 -13.246 -7.103 1.00 86.88 199 LEU A N 1
ATOM 1601 C CA . LEU A 1 199 ? 9.013 -13.219 -7.738 1.00 86.88 199 LEU A CA 1
ATOM 1602 C C . LEU A 1 199 ? 8.862 -13.285 -9.260 1.00 86.88 199 LEU A C 1
ATOM 1604 O O . LEU A 1 199 ? 9.394 -12.423 -9.948 1.00 86.88 199 LEU A O 1
ATOM 1608 N N . LEU A 1 200 ? 8.074 -14.224 -9.788 1.00 86.25 200 LEU A N 1
ATOM 1609 C CA . LEU A 1 200 ? 7.799 -14.338 -11.220 1.00 86.25 200 LEU A CA 1
ATOM 1610 C C . LEU A 1 200 ? 7.089 -13.091 -11.758 1.00 86.25 200 LEU A C 1
ATOM 1612 O O . LEU A 1 200 ? 7.480 -12.571 -12.795 1.00 86.25 200 LEU A O 1
ATOM 1616 N N . TRP A 1 201 ? 6.086 -12.575 -11.049 1.00 89.25 201 TRP A N 1
ATOM 1617 C CA . TRP A 1 201 ? 5.371 -11.358 -11.427 1.00 89.25 201 TRP A CA 1
ATOM 1618 C C . TRP A 1 201 ? 6.307 -10.150 -11.474 1.00 89.25 201 TRP A C 1
ATOM 1620 O O . TRP A 1 201 ? 6.324 -9.437 -12.477 1.00 89.25 201 TRP A O 1
ATOM 1630 N N . GLY A 1 202 ? 7.127 -9.954 -10.437 1.00 85.50 202 GLY A N 1
ATOM 1631 C CA . GLY A 1 202 ? 8.118 -8.884 -10.379 1.00 85.50 202 GLY A CA 1
ATOM 1632 C C . GLY A 1 202 ? 9.162 -9.030 -11.480 1.00 85.50 202 GLY A C 1
ATOM 1633 O O . GLY A 1 202 ? 9.388 -8.084 -12.227 1.00 85.50 202 GLY A O 1
ATOM 1634 N N . LEU A 1 203 ? 9.722 -10.228 -11.673 1.00 86.12 203 LEU A N 1
ATOM 1635 C CA . LEU A 1 203 ? 10.659 -10.506 -12.762 1.00 86.12 203 LEU A CA 1
ATOM 1636 C C . LEU A 1 203 ? 10.033 -10.251 -14.132 1.00 86.12 203 LEU A C 1
ATOM 1638 O O . LEU A 1 203 ? 10.666 -9.608 -14.958 1.00 86.12 203 LEU A O 1
ATOM 1642 N N . ILE A 1 204 ? 8.799 -10.692 -14.394 1.00 86.12 204 ILE A N 1
ATOM 1643 C CA . ILE A 1 204 ? 8.085 -10.419 -15.652 1.00 86.12 204 ILE A CA 1
ATOM 1644 C C . ILE A 1 204 ? 7.856 -8.916 -15.819 1.00 86.12 204 ILE A C 1
ATOM 1646 O O . ILE A 1 204 ? 8.007 -8.394 -16.919 1.00 86.12 204 ILE A O 1
ATOM 1650 N N . LYS A 1 205 ? 7.498 -8.204 -14.747 1.00 83.19 205 LYS A N 1
ATOM 1651 C CA . LYS A 1 205 ? 7.264 -6.756 -14.774 1.00 83.19 205 LYS A CA 1
ATOM 1652 C C . LYS A 1 205 ? 8.556 -5.994 -15.089 1.00 83.19 205 LYS A C 1
ATOM 1654 O O . LYS A 1 205 ? 8.562 -5.216 -16.036 1.00 83.19 205 LYS A O 1
ATOM 1659 N N . PHE A 1 206 ? 9.643 -6.274 -14.368 1.00 83.88 206 PHE A N 1
ATOM 1660 C CA . PHE A 1 206 ? 10.961 -5.674 -14.594 1.00 83.88 206 PHE A CA 1
ATOM 1661 C C . PHE A 1 206 ? 11.570 -6.101 -15.940 1.00 83.88 206 PHE A C 1
ATOM 1663 O O . PHE A 1 206 ? 12.164 -5.282 -16.633 1.00 83.88 206 PHE A O 1
ATOM 1670 N N . SER A 1 207 ? 11.409 -7.357 -16.361 1.00 79.31 207 SER A N 1
ATOM 1671 C CA . SER A 1 207 ? 11.955 -7.853 -17.636 1.00 79.31 207 SER A CA 1
ATOM 1672 C C . SER A 1 207 ? 11.169 -7.384 -18.856 1.00 79.31 207 SER A C 1
ATOM 1674 O O . SER A 1 207 ? 11.733 -7.332 -19.948 1.00 79.31 207 SER A O 1
ATOM 1676 N N . ARG A 1 208 ? 9.900 -6.975 -18.698 1.00 74.25 208 ARG A N 1
ATOM 1677 C CA . ARG A 1 208 ? 9.053 -6.505 -19.806 1.00 74.25 208 ARG A CA 1
ATOM 1678 C C . ARG A 1 208 ? 9.732 -5.399 -20.617 1.00 74.25 208 ARG A C 1
ATOM 1680 O O . ARG A 1 208 ? 9.623 -5.394 -21.840 1.00 74.25 208 ARG A O 1
ATOM 1687 N N . ARG A 1 209 ? 10.474 -4.507 -19.949 1.00 67.88 209 ARG A N 1
ATOM 1688 C CA . ARG A 1 209 ? 11.212 -3.420 -20.602 1.00 67.88 209 ARG A CA 1
ATOM 1689 C C . ARG A 1 209 ? 12.578 -3.836 -21.152 1.00 67.88 209 ARG A C 1
ATOM 1691 O O . ARG A 1 209 ? 12.946 -3.373 -22.224 1.00 67.88 209 ARG A O 1
ATOM 1698 N N . LEU A 1 210 ? 13.281 -4.752 -20.481 1.00 65.62 210 LEU A N 1
ATOM 1699 C CA . LEU A 1 210 ? 14.525 -5.357 -20.987 1.00 65.62 210 LEU A CA 1
ATOM 1700 C C . LEU A 1 210 ? 14.304 -6.114 -22.305 1.00 65.62 210 LEU A C 1
ATOM 1702 O O . LEU A 1 210 ? 15.145 -6.073 -23.195 1.00 65.62 210 LEU A O 1
ATOM 1706 N N . ILE A 1 211 ? 13.159 -6.787 -22.436 1.00 67.31 211 ILE A N 1
ATOM 1707 C CA . ILE A 1 211 ? 12.809 -7.589 -23.616 1.00 67.31 211 ILE A CA 1
ATOM 1708 C C . ILE A 1 211 ? 12.270 -6.705 -24.756 1.00 67.31 211 ILE A C 1
ATOM 1710 O O . ILE A 1 211 ? 12.432 -7.041 -25.928 1.00 67.31 211 ILE A O 1
ATOM 1714 N N . ARG A 1 212 ? 11.635 -5.566 -24.441 1.00 64.00 212 ARG A N 1
ATOM 1715 C CA . ARG A 1 212 ? 11.098 -4.609 -25.426 1.00 64.00 212 ARG A CA 1
ATOM 1716 C C . ARG A 1 212 ? 11.528 -3.170 -25.094 1.00 64.00 212 ARG A C 1
ATOM 1718 O O . ARG A 1 212 ? 10.717 -2.396 -24.582 1.00 64.00 212 ARG A O 1
ATOM 1725 N N . PRO A 1 213 ? 12.772 -2.779 -25.427 1.00 58.66 213 PRO A N 1
ATOM 1726 C CA . PRO A 1 213 ? 13.313 -1.457 -25.094 1.00 58.66 213 PRO A CA 1
ATOM 1727 C C . PRO A 1 213 ? 12.548 -0.279 -25.729 1.00 58.66 213 PRO A C 1
ATOM 1729 O O . PRO A 1 213 ? 12.588 0.829 -25.198 1.00 58.66 213 PRO A O 1
ATOM 1732 N N . HIS A 1 214 ? 11.800 -0.511 -26.816 1.00 56.84 214 HIS A N 1
ATOM 1733 C CA . HIS A 1 214 ? 11.074 0.527 -27.563 1.00 56.84 214 HIS A CA 1
ATOM 1734 C C . HIS A 1 214 ? 9.540 0.409 -27.523 1.00 56.84 214 HIS A C 1
ATOM 1736 O O . HIS A 1 214 ? 8.869 1.032 -28.341 1.00 56.84 214 HIS A O 1
ATOM 1742 N N . SER A 1 215 ? 8.940 -0.365 -26.607 1.00 54.69 215 SER A N 1
ATOM 1743 C CA . SER A 1 215 ? 7.470 -0.412 -26.540 1.00 54.69 215 SER A CA 1
ATOM 1744 C C . SER A 1 215 ? 6.922 0.891 -25.948 1.00 54.69 215 SER A C 1
ATOM 1746 O O . SER A 1 215 ? 6.971 1.085 -24.736 1.00 54.69 215 SER A O 1
ATOM 1748 N N . VAL A 1 216 ? 6.393 1.806 -26.754 1.00 57.66 216 VAL A N 1
ATOM 1749 C CA . VAL A 1 216 ? 5.582 2.907 -26.209 1.00 57.66 216 VAL A CA 1
ATOM 1750 C C . VAL A 1 216 ? 4.449 2.269 -25.389 1.00 57.66 216 VAL A C 1
ATOM 1752 O O . VAL A 1 216 ? 3.844 1.317 -25.889 1.00 57.66 216 VAL A O 1
ATOM 1755 N N . PRO A 1 217 ? 4.193 2.684 -24.132 1.00 54.72 217 PRO A N 1
ATOM 1756 C CA . PRO A 1 217 ? 3.021 2.237 -23.391 1.00 54.72 217 PRO A CA 1
ATOM 1757 C C . PRO A 1 217 ? 1.782 2.806 -24.085 1.00 54.72 217 PRO A C 1
ATOM 1759 O O . PRO A 1 217 ? 1.257 3.843 -23.704 1.00 54.72 217 PRO A O 1
ATOM 1762 N N . ASN A 1 218 ? 1.366 2.158 -25.167 1.00 51.91 218 ASN A N 1
ATOM 1763 C CA . ASN A 1 218 ? 0.138 2.468 -25.863 1.00 51.91 218 ASN A CA 1
ATOM 1764 C C . ASN A 1 218 ? -0.918 1.515 -25.306 1.00 51.91 218 ASN A C 1
ATOM 1766 O O . ASN A 1 218 ? -0.730 0.295 -25.314 1.00 51.91 218 ASN A O 1
ATOM 1770 N N . ASN A 1 219 ? -1.999 2.057 -24.752 1.00 56.94 219 ASN A N 1
ATOM 1771 C CA . ASN A 1 219 ? -3.139 1.233 -24.381 1.00 56.94 219 ASN A CA 1
ATOM 1772 C C . ASN A 1 219 ? -3.775 0.787 -25.694 1.00 56.94 219 ASN A C 1
ATOM 1774 O O . ASN A 1 219 ? -4.471 1.572 -26.323 1.00 56.94 219 ASN A O 1
ATOM 1778 N N . GLU A 1 220 ? -3.540 -0.456 -26.111 1.00 70.00 220 GLU A N 1
ATOM 1779 C CA . GLU A 1 220 ? -4.077 -0.997 -27.372 1.00 70.00 220 GLU A CA 1
ATOM 1780 C C . GLU A 1 220 ? -5.605 -0.834 -27.463 1.00 70.00 220 GLU A C 1
ATOM 1782 O O . GLU A 1 220 ? -6.152 -0.669 -28.544 1.00 70.00 220 GLU A O 1
ATOM 1787 N N . VAL A 1 221 ? -6.289 -0.787 -26.315 1.00 66.62 221 VAL A N 1
ATOM 1788 C CA . VAL A 1 221 ? -7.722 -0.485 -26.203 1.00 66.62 221 VAL A CA 1
ATOM 1789 C C . VAL A 1 221 ? -8.041 0.979 -26.527 1.00 66.62 221 VAL A C 1
ATOM 1791 O O . VAL A 1 221 ? -9.015 1.237 -27.222 1.00 66.62 221 VAL A O 1
ATOM 1794 N N . LEU A 1 222 ? -7.228 1.932 -26.062 1.00 67.56 222 LEU A N 1
ATOM 1795 C CA . LEU A 1 222 ? -7.368 3.349 -26.421 1.00 67.56 222 LEU A CA 1
ATOM 1796 C C . LEU A 1 222 ? -6.968 3.601 -27.880 1.00 67.56 222 LEU A C 1
ATOM 1798 O O . LEU A 1 222 ? -7.614 4.411 -28.526 1.00 67.56 222 LEU A O 1
ATOM 1802 N N . ASP A 1 223 ? -5.967 2.886 -28.408 1.00 77.62 223 ASP A N 1
ATOM 1803 C CA . ASP A 1 223 ? -5.579 2.935 -29.831 1.00 77.62 223 ASP A CA 1
ATOM 1804 C C . ASP A 1 223 ? -6.643 2.312 -30.750 1.00 77.62 223 ASP A C 1
ATOM 1806 O O . ASP A 1 223 ? -6.776 2.689 -31.910 1.00 77.62 223 ASP A O 1
ATOM 1810 N N . LEU A 1 224 ? -7.416 1.350 -30.240 1.00 77.00 224 LEU A N 1
ATOM 1811 C CA . LEU A 1 224 ? -8.592 0.813 -30.922 1.00 77.00 224 LEU A CA 1
ATOM 1812 C C . LEU A 1 224 ? -9.779 1.774 -30.841 1.00 77.00 224 LEU A C 1
ATOM 1814 O O . LEU A 1 224 ? -10.423 2.008 -31.857 1.00 77.00 224 LEU A O 1
ATOM 1818 N N . LEU A 1 225 ? -10.058 2.338 -29.663 1.00 78.12 225 LEU A N 1
ATOM 1819 C CA . LEU A 1 225 ? -11.143 3.304 -29.462 1.00 78.12 225 LEU A CA 1
ATOM 1820 C C . LEU A 1 225 ? -10.916 4.592 -30.254 1.00 78.12 225 LEU A C 1
ATOM 1822 O O . LEU A 1 225 ? -11.869 5.109 -30.812 1.00 78.12 225 LEU A O 1
ATOM 1826 N N . SER A 1 226 ? -9.675 5.065 -30.380 1.00 75.62 226 SER A N 1
ATOM 1827 C CA . SER A 1 226 ? -9.348 6.235 -31.206 1.00 75.62 226 SER A CA 1
ATOM 1828 C C . SER A 1 226 ? -9.502 5.992 -32.710 1.00 75.62 226 SER A C 1
ATOM 1830 O O . SER A 1 226 ? -9.510 6.947 -33.479 1.00 75.62 226 SER A O 1
ATOM 1832 N N . ARG A 1 227 ? -9.607 4.729 -33.152 1.00 78.56 227 ARG A N 1
ATOM 1833 C CA . ARG A 1 227 ? -9.939 4.370 -34.543 1.00 78.56 227 ARG A CA 1
ATOM 1834 C C . ARG A 1 227 ? -11.439 4.247 -34.782 1.00 78.56 227 ARG A C 1
ATOM 1836 O O . ARG A 1 227 ? -11.842 4.093 -35.934 1.00 78.56 227 ARG A O 1
ATOM 1843 N N . VAL A 1 228 ? -12.246 4.246 -33.724 1.00 84.62 228 VAL A N 1
ATOM 1844 C CA . VAL A 1 228 ? -13.700 4.302 -33.841 1.00 84.62 228 VAL A CA 1
ATOM 1845 C C . VAL A 1 228 ? -14.078 5.783 -33.928 1.00 84.62 228 VAL A C 1
ATOM 1847 O O . VAL A 1 228 ? -13.697 6.532 -33.031 1.00 84.62 228 VAL A O 1
ATOM 1850 N N . PRO A 1 229 ? -14.766 6.219 -34.997 1.00 76.25 229 PRO A N 1
ATOM 1851 C CA . PRO A 1 229 ? -15.176 7.611 -35.135 1.00 76.25 229 PRO A CA 1
ATOM 1852 C C . PRO A 1 229 ? -16.136 7.988 -34.004 1.00 76.25 229 PRO A C 1
ATOM 1854 O O . PRO A 1 229 ? -17.013 7.197 -33.647 1.00 76.25 229 PRO A O 1
ATOM 1857 N N . ASP A 1 230 ? -15.946 9.180 -33.443 1.00 80.25 230 ASP A N 1
ATOM 1858 C CA . ASP A 1 230 ? -16.802 9.706 -32.377 1.00 80.25 230 ASP A CA 1
ATOM 1859 C C . ASP A 1 230 ? -18.117 10.252 -32.961 1.00 80.25 230 ASP A C 1
ATOM 1861 O O . ASP A 1 230 ? -18.212 10.524 -34.163 1.00 80.25 230 ASP A O 1
ATOM 1865 N N . ASP A 1 231 ? -19.143 10.432 -32.128 1.00 77.69 231 ASP A N 1
ATOM 1866 C CA . ASP A 1 231 ? -20.492 10.794 -32.597 1.00 77.69 231 ASP A CA 1
ATOM 1867 C C . ASP A 1 231 ? -20.511 12.112 -33.407 1.00 77.69 231 ASP A C 1
ATOM 1869 O O . ASP A 1 231 ? -21.286 12.249 -34.356 1.00 77.69 231 ASP A O 1
ATOM 1873 N N . GLU A 1 232 ? -19.616 13.063 -33.107 1.00 73.81 232 GLU A N 1
ATOM 1874 C CA . GLU A 1 232 ? -19.455 14.304 -33.886 1.00 73.81 232 GLU A CA 1
ATOM 1875 C C . GLU A 1 232 ? -18.901 14.062 -35.304 1.00 73.81 232 GLU A C 1
ATOM 1877 O O . GLU A 1 232 ? -19.338 14.716 -36.257 1.00 73.81 232 GLU A O 1
ATOM 1882 N N . GLU A 1 233 ? -17.986 13.102 -35.480 1.00 73.06 233 GLU A N 1
ATOM 1883 C CA . GLU A 1 233 ? -17.447 12.744 -36.799 1.00 73.06 233 GLU A CA 1
ATOM 1884 C C . GLU A 1 233 ? -18.506 12.034 -37.649 1.00 73.06 233 GLU A C 1
ATOM 1886 O O . GLU A 1 233 ? -18.635 12.325 -38.840 1.00 73.06 233 GLU A O 1
ATOM 1891 N N . ILE A 1 234 ? -19.323 11.168 -37.039 1.00 72.94 234 ILE A N 1
ATOM 1892 C CA . ILE A 1 234 ? -20.394 10.429 -37.727 1.00 72.94 234 ILE A CA 1
ATOM 1893 C C . ILE A 1 234 ? -21.466 11.386 -38.269 1.00 72.94 234 ILE A C 1
ATOM 1895 O O . ILE A 1 234 ? -21.958 11.193 -39.382 1.00 72.94 234 ILE A O 1
ATOM 1899 N N . VAL A 1 235 ? -21.800 12.445 -37.525 1.00 71.06 235 VAL A N 1
ATOM 1900 C CA . VAL A 1 235 ? -22.786 13.459 -37.945 1.00 71.06 235 VAL A CA 1
ATOM 1901 C C . VAL A 1 235 ? -22.270 14.329 -39.099 1.00 71.06 235 VAL A C 1
ATOM 1903 O O . VAL A 1 235 ? -23.071 14.821 -39.886 1.00 71.06 235 VAL A O 1
ATOM 1906 N N . SER A 1 236 ? -20.952 14.494 -39.246 1.00 65.62 236 SER A N 1
ATOM 1907 C CA . SER A 1 236 ? -20.347 15.314 -40.311 1.00 65.62 236 SER A CA 1
ATOM 1908 C C . SER A 1 236 ? -20.223 14.620 -41.679 1.00 65.62 236 SER A C 1
ATOM 1910 O O . SER A 1 236 ? -19.891 15.269 -42.673 1.00 65.62 236 SER A O 1
ATOM 1912 N N . VAL A 1 237 ? -20.463 13.305 -41.733 1.00 60.44 237 VAL A N 1
ATOM 1913 C CA . VAL A 1 237 ? -20.321 12.464 -42.938 1.00 60.44 237 VAL A CA 1
ATOM 1914 C C . VAL A 1 237 ? -21.669 12.216 -43.649 1.00 60.44 237 VAL A C 1
ATOM 1916 O O . VAL A 1 237 ? -21.680 11.695 -44.766 1.00 60.44 237 VAL A O 1
ATOM 1919 N N . PHE A 1 238 ? -22.791 12.637 -43.055 1.00 48.88 238 PHE A N 1
ATOM 1920 C CA . PHE A 1 238 ? -24.136 1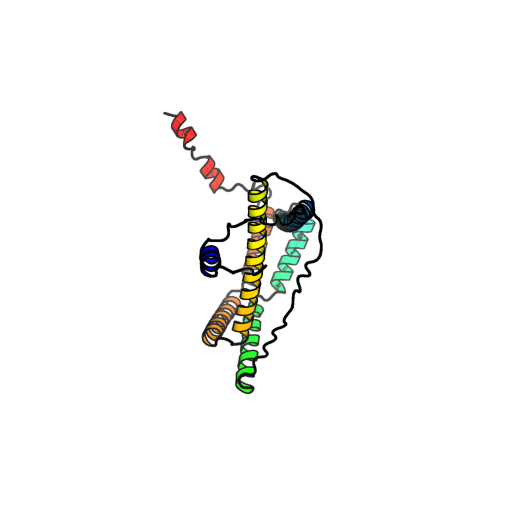2.623 -43.655 1.00 48.88 238 PHE A CA 1
ATOM 1921 C C . PHE A 1 238 ? -24.619 14.034 -44.010 1.00 48.88 238 PHE A C 1
ATOM 1923 O O . PHE A 1 238 ? -25.379 14.144 -45.000 1.00 48.88 238 PHE A O 1
#

Foldseek 3Di:
DDDDDPVVVVVVVVVPPDPPPPPPVVPPPPVVVLVVVVVVVVVVVVVVVVVVVLVVCLLLPVDVVSVVVVLVVLLVCLVPDQPLVVLVVLLVLLVVLVVCCVVVPDPDPPPPPDDDPPPDDDDDDDDDDDDDDVVVVVVVVSVVVVVVVVVVVVVVVVVVVVVVCLSNCVPVVSVVVSSVVSVVVSVCSVVPVVSVVSNVVSCCSSCVCVVPVPDDPDPVVVVVVVVDDDPVRVVVVD

Sequence (238 aa):
MTVVWNKVRAALRALEPKEEKLVLQEVKFKRQLFLRNVTRLKAVIVYFIDVGQFVQSCFEWESPVRSFIALVLWICGCIWFDISTIPAAALLYLLKNWLIRWLTGSASPSTADEYDVASDDEDDDDKEKEEKKTIKERLQAIQEVSQSVQNTIGYLASLGESVKNTFNFSVPELSWLTATLLLAAALVLHYIPIRMLLLLWGLIKFSRRLIRPHSVPNNEVLDLLSRVPDDEEIVSVF

Secondary structure (DSSP, 8-state):
------HHHHHHHTSSPPP-----------HHHHHHHHHHHHHHHHHHHHHHHHHHHHHHTSSHHHHHHHHHHHHHHHHH--TTHHHHHHHHHHHHHHHHHHHHTS--------------------------SHHHHHHHHHHHHHHHHHHHHHHHHHHHHHHHHHHTTSSHHHHHHHHHHHHHHHHHHHHS-HHHHHHHHHHHHHHHHHH-TT-----HHHHHHTTSPPHHHHHTT-

Radius of gyration: 31.36 Å; chains: 1; bounding box: 72×76×87 Å

pLDDT: mean 70.66, std 16.68, range [34.97, 92.19]